Protein AF-A0A8H7NZU5-F1 (afdb_monomer)

Mean predicted aligned error: 5.17 Å

Solvent-accessible surface area (backbone atoms only — not comparable to full-atom values): 12112 Å² total; per-residue (Å²): 134,79,82,74,77,83,71,79,81,84,54,76,67,55,53,48,51,52,49,71,66,38,86,44,57,66,49,44,49,58,56,55,71,47,31,38,63,43,30,74,68,76,45,76,67,53,63,68,48,46,40,46,47,49,52,42,25,50,78,50,76,33,41,66,60,50,51,54,42,60,73,35,37,91,62,34,45,47,70,71,77,40,68,72,45,51,47,50,48,44,50,46,23,50,74,78,44,62,62,65,58,36,52,51,54,52,58,45,27,59,79,49,74,39,77,50,42,85,79,33,70,56,48,34,38,45,52,34,31,32,21,54,72,69,60,42,76,70,33,38,51,52,22,58,66,42,47,63,52,52,52,55,51,50,73,75,44,65,38,68,81,52,45,70,59,83,52,71,76,55,40,70,36,66,74,35,42,50,35,47,51,39,51,54,26,51,52,51,39,47,54,50,29,55,73,71,71,46,95,38,65,72,56,52,51,47,34,50,65,18,48,56,63,80,69,63,131

Nearest PDB structures (foldseek):
  6ywy-assembly1_WW  TM=6.474E-01  e=9.537E-03  Neurospora crassa
  4pjq-assembly2_B  TM=5.071E-01  e=9.537E-03  unidentified
  4wn4-assembly2_B  TM=5.215E-01  e=1.430E-02  synthetic construct
  4m59-assembly1_A  TM=4.063E-01  e=2.331E-01  Zea mays
  6qzr-assembly4_G-5  TM=2.920E-01  e=1.486E-01  Homo sapiens

pLDDT: mean 91.63, std 11.01, range [33.78, 97.94]

Radius of gyration: 19.81 Å; Cα contacts (8 Å, |Δi|>4): 241; chains: 1; bounding box: 54×34×68 Å

Structure (mmCIF, N/CA/C/O backbone):
data_AF-A0A8H7NZU5-F1
#
_entry.id   AF-A0A8H7NZU5-F1
#
loop_
_atom_site.group_PDB
_atom_site.id
_atom_site.type_symbol
_atom_site.label_atom_id
_atom_site.label_alt_id
_atom_site.label_comp_id
_atom_site.label_asym_id
_atom_site.label_entity_id
_atom_site.label_seq_id
_atom_site.pdbx_PDB_ins_code
_atom_site.Cartn_x
_atom_site.Cartn_y
_atom_site.Cartn_z
_atom_site.occupancy
_atom_site.B_iso_or_equiv
_atom_site.auth_seq_id
_atom_site.auth_comp_id
_atom_site.auth_asym_id
_atom_site.auth_atom_id
_atom_site.pdbx_PDB_model_num
ATOM 1 N N . MET A 1 1 ? 28.115 -11.642 -44.748 1.00 41.75 1 MET A N 1
ATOM 2 C CA . MET A 1 1 ? 27.910 -10.625 -43.690 1.00 41.75 1 MET A CA 1
ATOM 3 C C . MET A 1 1 ? 28.185 -11.274 -42.344 1.00 41.75 1 MET A C 1
ATOM 5 O O . MET A 1 1 ? 27.579 -12.294 -42.046 1.00 41.75 1 MET A O 1
ATOM 9 N N . LYS A 1 2 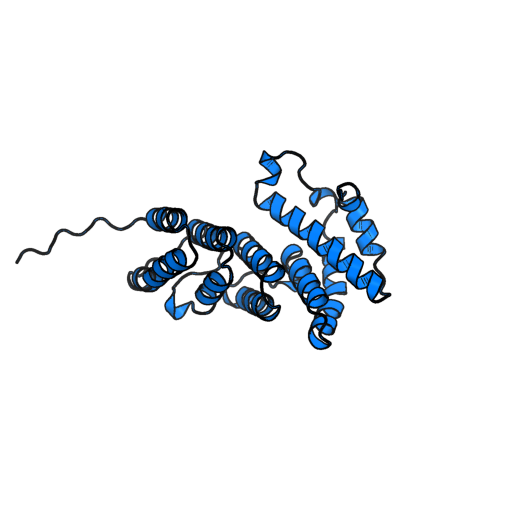? 29.154 -10.753 -41.582 1.00 42.50 2 LYS A N 1
ATOM 10 C CA . LYS A 1 2 ? 29.434 -11.196 -40.205 1.00 42.50 2 LYS A CA 1
ATOM 11 C C . LYS A 1 2 ? 28.270 -10.754 -39.302 1.00 42.50 2 LYS A C 1
ATOM 13 O O . LYS A 1 2 ? 27.768 -9.653 -39.526 1.00 42.50 2 LYS A O 1
ATOM 18 N N . PRO A 1 3 ? 27.832 -11.553 -38.314 1.00 47.34 3 PRO A N 1
ATOM 19 C CA . PRO A 1 3 ? 26.804 -11.102 -37.391 1.00 47.34 3 PRO A CA 1
ATOM 20 C C . PRO A 1 3 ? 27.303 -9.864 -36.640 1.00 47.34 3 PRO A C 1
ATOM 22 O O . PRO A 1 3 ? 28.431 -9.844 -36.142 1.00 47.34 3 PRO A O 1
ATOM 25 N N . ALA A 1 4 ? 26.461 -8.829 -36.618 1.00 54.09 4 ALA A N 1
ATOM 26 C CA . ALA A 1 4 ? 26.656 -7.619 -35.835 1.00 54.09 4 ALA A CA 1
ATOM 27 C C . ALA A 1 4 ? 27.007 -7.995 -34.388 1.00 54.09 4 ALA A C 1
ATOM 29 O O . ALA A 1 4 ? 26.443 -8.946 -33.841 1.00 54.09 4 ALA A O 1
ATOM 30 N N . ALA A 1 5 ? 27.979 -7.289 -33.808 1.00 53.16 5 ALA A N 1
ATOM 31 C CA . ALA A 1 5 ? 28.488 -7.538 -32.465 1.00 53.16 5 ALA A CA 1
ATOM 32 C C . ALA A 1 5 ? 27.340 -7.822 -31.480 1.00 53.16 5 ALA A C 1
ATOM 34 O O . ALA A 1 5 ? 26.373 -7.062 -31.423 1.00 53.16 5 ALA A O 1
ATOM 35 N N . LYS A 1 6 ? 27.438 -8.921 -30.715 1.00 55.69 6 LYS A N 1
ATOM 36 C CA . LYS A 1 6 ? 26.493 -9.209 -29.628 1.00 55.69 6 LYS A CA 1
ATOM 37 C C . LYS A 1 6 ? 26.537 -8.022 -28.668 1.00 55.69 6 LYS A C 1
ATOM 39 O O . LYS A 1 6 ? 27.529 -7.852 -27.961 1.00 55.69 6 LYS A O 1
ATOM 44 N N . LEU A 1 7 ? 25.496 -7.189 -28.688 1.00 58.75 7 LEU A N 1
ATOM 45 C CA . LEU A 1 7 ? 25.356 -6.084 -27.747 1.00 58.75 7 LEU A CA 1
ATOM 46 C C . LEU A 1 7 ? 25.476 -6.644 -26.321 1.00 58.75 7 LEU A C 1
ATOM 48 O O . LEU A 1 7 ? 24.959 -7.738 -26.055 1.00 58.75 7 LEU A O 1
ATOM 52 N N . PRO A 1 8 ? 26.173 -5.942 -25.412 1.00 61.66 8 PRO A N 1
ATOM 53 C CA . PRO A 1 8 ? 26.313 -6.405 -24.044 1.00 61.66 8 PRO A CA 1
ATOM 54 C C . PRO A 1 8 ? 24.923 -6.609 -23.425 1.00 61.66 8 PRO A C 1
ATOM 56 O O . PRO A 1 8 ? 24.009 -5.820 -23.682 1.00 61.66 8 PRO A O 1
ATOM 59 N N . PRO A 1 9 ? 24.730 -7.671 -22.625 1.00 67.69 9 PRO A N 1
ATOM 60 C CA . PRO A 1 9 ? 23.438 -7.947 -22.024 1.00 67.69 9 PRO A CA 1
ATOM 61 C C . PRO A 1 9 ? 23.037 -6.774 -21.125 1.00 67.69 9 PRO A C 1
ATOM 63 O O . PRO A 1 9 ? 23.764 -6.423 -20.195 1.00 67.69 9 PRO A O 1
ATOM 66 N N . VAL A 1 10 ? 21.864 -6.192 -21.384 1.00 76.19 10 VAL A N 1
ATOM 67 C CA . VAL A 1 10 ? 21.277 -5.158 -20.519 1.00 76.19 10 VAL A CA 1
ATOM 68 C C . VAL A 1 10 ? 21.134 -5.736 -19.109 1.00 76.19 10 VAL A C 1
ATOM 70 O O . VAL A 1 10 ? 20.591 -6.825 -18.943 1.00 76.19 10 VAL A O 1
ATOM 73 N N . ARG A 1 11 ? 21.674 -5.064 -18.093 1.00 82.94 11 ARG A N 1
ATOM 74 C CA . ARG A 1 11 ? 21.604 -5.520 -16.694 1.00 82.94 11 ARG A CA 1
ATOM 75 C C . ARG A 1 11 ? 20.286 -5.084 -16.055 1.00 82.94 11 ARG A C 1
ATOM 77 O O . ARG A 1 11 ? 19.742 -4.060 -16.452 1.00 82.94 11 ARG A O 1
ATOM 84 N N . ASN A 1 12 ? 19.828 -5.792 -15.019 1.00 82.00 12 ASN A N 1
ATOM 85 C CA . ASN A 1 12 ? 18.640 -5.399 -14.241 1.00 82.00 12 ASN A CA 1
ATOM 86 C C . ASN A 1 12 ? 18.737 -3.963 -13.706 1.00 82.00 12 ASN A C 1
ATOM 88 O O . ASN A 1 12 ? 17.768 -3.217 -13.754 1.00 82.00 12 ASN A O 1
ATOM 92 N N . THR A 1 13 ? 19.938 -3.534 -13.311 1.00 87.12 13 THR A N 1
ATOM 93 C CA . THR A 1 13 ? 20.207 -2.166 -12.840 1.00 87.12 13 THR A CA 1
ATOM 94 C C . THR A 1 13 ? 19.875 -1.083 -13.870 1.00 87.12 13 THR A C 1
ATOM 96 O O . THR A 1 13 ? 19.609 0.053 -13.492 1.00 87.12 13 THR A O 1
ATOM 99 N N . ALA A 1 14 ? 19.855 -1.409 -15.169 1.00 90.62 14 ALA A N 1
ATOM 100 C CA . ALA A 1 14 ? 19.442 -0.460 -16.198 1.00 90.62 14 ALA A CA 1
ATOM 101 C C . ALA A 1 14 ? 17.975 -0.037 -16.024 1.00 90.62 14 ALA A C 1
ATOM 103 O O . ALA A 1 14 ? 17.656 1.120 -16.272 1.00 90.62 14 ALA A O 1
ATOM 104 N N . TRP A 1 15 ? 17.102 -0.926 -15.537 1.00 93.88 15 TRP A N 1
ATOM 105 C CA . TRP A 1 15 ? 15.703 -0.592 -15.257 1.00 93.88 15 TRP A CA 1
ATOM 106 C C . TRP A 1 15 ? 15.569 0.397 -14.110 1.00 93.88 15 TRP A C 1
ATOM 108 O O . TRP A 1 15 ? 14.840 1.372 -14.237 1.00 93.88 15 TRP A O 1
ATOM 118 N N . GLN A 1 16 ? 16.342 0.217 -13.040 1.00 92.12 16 GLN A N 1
ATOM 119 C CA . GLN A 1 16 ? 16.370 1.164 -11.921 1.00 92.12 16 GLN A CA 1
ATOM 120 C C . GLN A 1 16 ? 16.792 2.559 -12.388 1.00 92.12 16 GLN A C 1
ATOM 122 O O . GLN A 1 16 ? 16.186 3.553 -11.995 1.00 92.12 16 GLN A O 1
ATOM 127 N N . HIS A 1 17 ? 17.788 2.635 -13.276 1.00 91.56 17 HIS A N 1
ATOM 128 C CA . HIS A 1 17 ? 18.192 3.902 -13.879 1.00 91.56 17 HIS A CA 1
ATOM 129 C C . HIS A 1 17 ? 17.088 4.489 -14.765 1.00 91.56 17 HIS A C 1
ATOM 131 O O . HIS A 1 17 ? 16.812 5.677 -14.657 1.00 91.56 17 HIS A O 1
ATOM 137 N N . LEU A 1 18 ? 16.427 3.682 -15.602 1.00 94.50 18 LEU A N 1
ATOM 138 C CA . LEU A 1 18 ? 15.323 4.150 -16.448 1.00 94.50 18 LEU A CA 1
ATOM 139 C C . LEU A 1 18 ? 14.153 4.693 -15.619 1.00 94.50 18 LEU A C 1
ATOM 141 O O . LEU A 1 18 ? 13.644 5.765 -15.929 1.00 94.50 18 LEU A O 1
ATOM 145 N N . PHE A 1 19 ? 13.777 4.012 -14.533 1.00 95.69 19 PHE A N 1
ATOM 146 C CA . PHE A 1 19 ? 12.763 4.512 -13.601 1.00 95.69 19 PHE A CA 1
ATOM 147 C C . PHE A 1 19 ? 13.206 5.829 -12.955 1.00 95.69 19 PHE A C 1
ATOM 149 O O . PHE A 1 19 ? 12.430 6.776 -12.898 1.00 95.69 19 PHE A O 1
ATOM 156 N N . GLY A 1 20 ? 14.466 5.924 -12.522 1.00 92.00 20 GLY A N 1
ATOM 157 C CA . GLY A 1 20 ? 15.015 7.154 -11.946 1.00 92.00 20 GLY A CA 1
ATOM 158 C C . GLY A 1 20 ? 15.085 8.331 -12.928 1.00 92.00 20 GLY A C 1
ATOM 159 O O . GLY A 1 20 ? 14.966 9.478 -12.505 1.00 92.00 20 GLY A O 1
ATOM 160 N N . LEU A 1 21 ? 15.257 8.061 -14.226 1.00 94.81 21 LEU A N 1
ATOM 161 C CA . LEU A 1 21 ? 15.320 9.081 -15.279 1.00 94.81 21 LEU A CA 1
ATOM 162 C C . LEU A 1 21 ? 13.944 9.590 -15.715 1.00 94.81 21 LEU A C 1
ATOM 164 O O . LEU A 1 21 ? 13.849 10.731 -16.159 1.00 94.81 21 LEU A O 1
ATOM 168 N N . ALA A 1 22 ? 12.890 8.780 -15.594 1.00 95.38 22 ALA A N 1
ATOM 169 C CA . ALA A 1 22 ? 11.533 9.216 -15.903 1.00 95.38 22 ALA A CA 1
ATOM 170 C C . ALA A 1 22 ? 11.080 10.264 -14.876 1.00 95.38 22 ALA A C 1
ATOM 172 O O . ALA A 1 22 ? 10.915 9.945 -13.702 1.00 95.38 22 ALA A O 1
ATOM 173 N N . THR A 1 23 ? 10.891 11.518 -15.285 1.00 95.12 23 THR A N 1
ATOM 174 C CA . THR A 1 23 ? 10.454 12.640 -14.435 1.00 95.12 23 THR A CA 1
ATOM 175 C C . THR A 1 23 ? 8.979 12.993 -14.592 1.00 95.12 23 THR A C 1
ATOM 177 O O . THR A 1 23 ? 8.476 13.797 -13.809 1.00 95.12 23 THR A O 1
ATOM 180 N N . THR A 1 24 ? 8.276 12.384 -15.551 1.00 97.06 24 THR A N 1
ATOM 181 C CA . THR A 1 24 ? 6.834 12.581 -15.767 1.00 97.06 24 THR A CA 1
ATOM 182 C C . THR A 1 24 ? 6.091 11.255 -15.936 1.00 97.06 24 THR A C 1
ATOM 184 O O . THR A 1 24 ? 6.696 10.215 -16.222 1.00 97.06 24 THR A O 1
ATOM 187 N N . LYS A 1 25 ? 4.758 11.288 -15.786 1.00 95.31 25 LYS A N 1
ATOM 188 C CA . LYS A 1 25 ? 3.883 10.124 -16.005 1.00 95.31 25 LYS A CA 1
ATOM 189 C C . LYS A 1 25 ? 4.017 9.572 -17.427 1.00 95.31 25 LYS A C 1
ATOM 191 O O . LYS A 1 25 ? 4.023 8.358 -17.610 1.00 95.31 25 LYS A O 1
ATOM 196 N N . GLU A 1 26 ? 4.156 10.444 -18.419 1.00 96.94 26 GLU A N 1
ATOM 197 C CA . GLU A 1 26 ? 4.269 10.088 -19.836 1.00 96.94 26 GLU A CA 1
ATOM 198 C C . GLU A 1 26 ? 5.567 9.326 -20.097 1.00 96.94 26 GLU A C 1
ATOM 200 O O . GLU A 1 26 ? 5.532 8.237 -20.664 1.00 96.94 26 GLU A O 1
ATOM 205 N N . GLN A 1 27 ? 6.692 9.836 -19.586 1.00 97.25 27 GLN A N 1
ATOM 206 C CA . GLN A 1 27 ? 7.987 9.156 -19.676 1.00 97.25 27 GLN A CA 1
ATOM 207 C C . GLN A 1 27 ? 7.957 7.799 -18.970 1.00 97.25 27 GLN A C 1
ATOM 209 O O . GLN A 1 27 ? 8.505 6.819 -19.470 1.00 97.25 27 GLN A O 1
ATOM 214 N N . MET A 1 28 ? 7.276 7.712 -17.825 1.00 97.56 28 MET A N 1
ATOM 215 C CA . MET A 1 28 ? 7.084 6.435 -17.143 1.00 97.56 28 MET A CA 1
ATOM 216 C C . MET A 1 28 ? 6.265 5.453 -17.997 1.00 97.56 28 MET A C 1
ATOM 218 O O . MET A 1 28 ? 6.585 4.266 -18.054 1.00 97.56 28 MET A O 1
ATOM 222 N N . GLY A 1 29 ? 5.247 5.948 -18.705 1.00 97.06 29 GLY A N 1
ATOM 223 C CA . GLY A 1 29 ? 4.481 5.183 -19.687 1.00 97.06 29 GLY A CA 1
ATOM 224 C C . GLY A 1 29 ? 5.346 4.659 -20.836 1.00 97.06 29 GLY A C 1
ATOM 225 O O . GLY A 1 29 ? 5.256 3.482 -21.176 1.00 97.06 29 GLY A O 1
ATOM 226 N N . GLU A 1 30 ? 6.241 5.486 -21.381 1.00 96.62 30 GLU A N 1
ATOM 227 C CA . GLU A 1 30 ? 7.198 5.069 -22.415 1.00 96.62 30 GLU A CA 1
ATOM 228 C C . GLU A 1 30 ? 8.133 3.956 -21.920 1.00 96.62 30 GLU A C 1
ATOM 230 O O . GLU A 1 30 ? 8.374 2.984 -22.638 1.00 96.62 30 GLU A O 1
ATOM 235 N N . VAL A 1 31 ? 8.616 4.050 -20.675 1.00 96.81 31 VAL A N 1
ATOM 236 C CA . VAL A 1 31 ? 9.441 2.997 -20.059 1.00 96.81 31 VAL A CA 1
ATOM 237 C C . VAL A 1 31 ? 8.654 1.690 -19.917 1.00 96.81 31 VAL A C 1
ATOM 239 O O . VAL A 1 31 ? 9.188 0.619 -20.209 1.00 96.81 31 VAL A O 1
ATOM 242 N N . VAL A 1 32 ? 7.384 1.758 -19.511 1.00 97.00 32 VAL A N 1
ATOM 243 C CA . VAL A 1 32 ? 6.499 0.589 -19.372 1.00 97.00 32 VAL A CA 1
ATOM 244 C C . VAL A 1 32 ? 6.275 -0.128 -20.707 1.00 97.00 32 VAL A C 1
ATOM 246 O O . VAL A 1 32 ? 6.236 -1.359 -20.745 1.00 97.00 32 VAL A O 1
ATOM 249 N N . GLU A 1 33 ? 6.200 0.595 -21.825 1.00 96.62 33 GLU A N 1
ATOM 250 C CA . GLU A 1 33 ? 6.062 -0.016 -23.155 1.00 96.62 33 GLU A CA 1
ATOM 251 C C . GLU A 1 33 ? 7.313 -0.808 -23.596 1.00 96.62 33 GLU A C 1
ATOM 253 O O . GLU A 1 33 ? 7.259 -1.589 -24.548 1.00 96.62 33 GLU A O 1
ATOM 258 N N . LEU A 1 34 ? 8.434 -0.700 -22.871 1.00 95.50 34 LEU A N 1
ATOM 259 C CA . LEU A 1 34 ? 9.618 -1.538 -23.086 1.00 95.50 34 LEU A CA 1
ATOM 260 C C . LEU A 1 34 ? 9.540 -2.897 -22.368 1.00 95.50 34 LEU A C 1
ATOM 262 O O . LEU A 1 34 ? 10.267 -3.822 -22.747 1.00 95.50 34 LEU A O 1
ATOM 266 N N . PHE A 1 35 ? 8.672 -3.054 -21.362 1.00 96.25 35 PHE A N 1
ATOM 267 C CA . PHE A 1 35 ? 8.569 -4.281 -20.558 1.00 96.25 35 PHE A CA 1
ATOM 268 C C . PHE A 1 35 ? 8.239 -5.538 -21.383 1.00 96.25 35 PHE A C 1
ATOM 270 O O . PHE A 1 35 ? 8.898 -6.557 -21.164 1.00 96.25 35 PHE A O 1
ATOM 277 N N . PRO A 1 36 ? 7.329 -5.504 -22.383 1.00 96.50 36 PRO A N 1
ATOM 278 C CA . PRO A 1 36 ? 7.056 -6.671 -23.224 1.00 96.50 36 PRO A CA 1
ATOM 279 C C . PRO A 1 36 ? 8.325 -7.246 -23.870 1.00 96.50 36 PRO A C 1
ATOM 281 O O . PRO A 1 36 ? 8.526 -8.457 -23.878 1.00 96.50 36 PRO A O 1
ATOM 284 N N . ARG A 1 37 ? 9.248 -6.384 -24.323 1.00 93.31 37 ARG A N 1
ATOM 285 C CA . ARG A 1 37 ? 10.520 -6.808 -24.941 1.00 93.31 37 ARG A CA 1
ATOM 286 C C . ARG A 1 37 ? 11.461 -7.466 -23.929 1.00 93.31 37 ARG A C 1
ATOM 288 O O . ARG A 1 37 ? 12.221 -8.370 -24.285 1.00 93.31 37 ARG A O 1
ATOM 295 N N . TRP A 1 38 ? 11.420 -7.024 -22.672 1.00 93.12 38 TRP A N 1
ATOM 296 C CA . TRP A 1 38 ? 12.165 -7.641 -21.574 1.00 93.12 38 TRP A CA 1
ATOM 297 C C . TRP A 1 38 ? 11.647 -9.044 -21.262 1.00 93.12 38 TRP A C 1
ATOM 299 O O . TRP A 1 38 ? 12.426 -10.002 -21.240 1.00 93.12 38 TRP A O 1
ATOM 309 N N . ARG A 1 39 ? 10.325 -9.169 -21.119 1.00 93.50 39 ARG A N 1
ATOM 310 C CA . ARG A 1 39 ? 9.623 -10.442 -20.939 1.00 93.50 39 ARG A CA 1
ATOM 311 C C . ARG A 1 39 ? 9.908 -11.402 -22.097 1.00 93.50 39 ARG A C 1
ATOM 313 O O . ARG A 1 39 ? 10.271 -12.548 -21.853 1.00 93.50 39 ARG A O 1
ATOM 320 N N . ASP A 1 40 ? 9.819 -10.941 -23.347 1.00 93.50 40 ASP A N 1
ATOM 321 C CA . ASP A 1 40 ? 10.064 -11.766 -24.548 1.00 93.50 40 ASP A CA 1
ATOM 322 C C . ASP A 1 40 ? 11.503 -12.279 -24.623 1.00 93.50 40 ASP A C 1
ATOM 324 O O . ASP A 1 40 ? 11.774 -13.352 -25.164 1.00 93.50 40 ASP A O 1
ATOM 328 N N . SER A 1 41 ? 12.431 -11.554 -23.997 1.00 89.62 41 SER A N 1
ATOM 329 C CA . SER A 1 41 ? 13.815 -11.990 -23.814 1.00 89.62 41 SER A CA 1
ATOM 330 C C . SER A 1 41 ? 13.973 -13.073 -22.732 1.00 89.62 41 SER A C 1
ATOM 332 O O . SER A 1 41 ? 15.105 -13.433 -22.403 1.00 89.62 41 SER A O 1
ATOM 334 N N . LYS A 1 42 ? 12.866 -13.591 -22.177 1.00 87.56 42 LYS A N 1
ATOM 335 C CA . LYS A 1 42 ? 12.789 -14.562 -21.070 1.00 87.56 42 LYS A CA 1
ATOM 336 C C . LYS A 1 42 ? 13.499 -14.090 -19.803 1.00 87.56 42 LYS A C 1
ATOM 338 O O . LYS A 1 42 ? 14.059 -14.892 -19.057 1.00 87.56 42 LYS A O 1
ATOM 343 N N . ARG A 1 43 ? 13.514 -12.776 -19.583 1.00 87.69 43 ARG A N 1
ATOM 344 C CA . ARG A 1 43 ? 14.086 -12.153 -18.391 1.00 87.69 43 ARG A CA 1
ATOM 345 C C . ARG A 1 43 ? 12.973 -11.700 -17.466 1.00 87.69 43 ARG A C 1
ATOM 347 O O . ARG A 1 43 ? 11.872 -11.401 -17.914 1.00 87.69 43 ARG A O 1
ATOM 354 N N . GLN A 1 44 ? 13.290 -11.649 -16.181 1.00 89.44 44 GLN A N 1
ATOM 355 C CA . GLN A 1 44 ? 12.346 -11.295 -15.129 1.00 89.44 44 GLN A CA 1
ATOM 356 C C . GLN A 1 44 ? 12.827 -10.055 -14.389 1.00 89.44 44 GLN A C 1
ATOM 358 O O . GLN A 1 44 ? 14.027 -9.769 -14.329 1.00 89.44 44 GLN A O 1
ATOM 363 N N . PHE A 1 45 ? 11.876 -9.306 -13.848 1.00 91.69 45 PHE A N 1
ATOM 364 C CA . PHE A 1 45 ? 12.161 -8.255 -12.887 1.00 91.69 45 PHE A CA 1
ATOM 365 C C . PHE A 1 45 ? 12.334 -8.886 -11.503 1.00 91.69 45 PHE A C 1
ATOM 367 O O . PHE A 1 45 ? 11.485 -9.648 -11.055 1.00 91.69 45 PHE A O 1
ATOM 374 N N . ASP A 1 46 ? 13.444 -8.581 -10.833 1.00 90.75 46 ASP A N 1
ATOM 375 C CA . ASP A 1 46 ? 13.603 -8.887 -9.410 1.00 90.75 46 ASP A CA 1
ATOM 376 C C . ASP A 1 46 ? 12.765 -7.941 -8.527 1.00 90.75 46 ASP A C 1
ATOM 378 O O . ASP A 1 46 ? 12.274 -6.903 -8.982 1.00 90.75 46 ASP A O 1
ATOM 382 N N . ALA A 1 47 ? 12.627 -8.297 -7.246 1.00 91.06 47 ALA A N 1
ATOM 383 C CA . ALA A 1 47 ? 11.871 -7.519 -6.265 1.00 91.06 47 ALA A CA 1
ATOM 384 C C . ALA A 1 47 ? 12.359 -6.065 -6.154 1.00 91.06 47 ALA A C 1
ATOM 386 O O . ALA A 1 47 ? 11.547 -5.153 -6.030 1.00 91.06 47 ALA A O 1
ATOM 387 N N . THR A 1 48 ? 13.668 -5.828 -6.281 1.00 91.75 48 THR A N 1
ATOM 388 C CA . THR A 1 48 ? 14.247 -4.480 -6.231 1.00 91.75 48 THR A CA 1
ATOM 389 C C . THR A 1 48 ? 13.751 -3.612 -7.387 1.00 91.75 48 THR A C 1
ATOM 391 O O . THR A 1 48 ? 13.428 -2.442 -7.189 1.00 91.75 48 THR A O 1
ATOM 394 N N . ASN A 1 49 ? 13.653 -4.165 -8.599 1.00 93.44 49 ASN A N 1
ATOM 395 C CA . ASN A 1 49 ? 13.109 -3.435 -9.746 1.00 93.44 49 ASN A CA 1
ATOM 396 C C . ASN A 1 49 ? 11.611 -3.168 -9.582 1.00 93.44 49 ASN A C 1
ATOM 398 O O . ASN A 1 49 ? 11.160 -2.075 -9.912 1.00 93.44 49 ASN A O 1
ATOM 402 N N . VAL A 1 50 ? 10.855 -4.138 -9.059 1.00 94.94 50 VAL A N 1
ATOM 403 C CA . VAL A 1 50 ? 9.416 -3.995 -8.779 1.00 94.94 50 VAL A CA 1
ATOM 404 C C . VAL A 1 50 ? 9.172 -2.880 -7.757 1.00 94.94 50 VAL A C 1
ATOM 406 O O . VAL A 1 50 ? 8.334 -2.006 -7.975 1.00 94.94 50 VAL A O 1
ATOM 409 N N . GLU A 1 51 ? 9.943 -2.860 -6.671 1.00 94.62 51 GLU A N 1
ATOM 410 C CA . GLU A 1 51 ? 9.871 -1.820 -5.641 1.00 94.62 51 GLU A CA 1
ATOM 411 C C . GLU A 1 51 ? 10.263 -0.444 -6.184 1.00 94.62 51 GLU A C 1
ATOM 413 O O . GLU A 1 51 ? 9.566 0.536 -5.921 1.00 94.62 51 GLU A O 1
ATOM 418 N N . ALA A 1 52 ? 11.330 -0.362 -6.985 1.00 94.81 52 ALA A N 1
ATOM 419 C CA . ALA A 1 52 ? 11.751 0.882 -7.626 1.00 94.81 52 ALA A CA 1
ATOM 420 C C . ALA A 1 52 ? 10.691 1.414 -8.605 1.00 94.81 52 ALA A C 1
ATOM 422 O O . ALA A 1 52 ? 10.418 2.613 -8.618 1.00 94.81 52 ALA A O 1
ATOM 423 N N . PHE A 1 53 ? 10.066 0.524 -9.380 1.00 96.81 53 PHE A N 1
ATOM 424 C CA . PHE A 1 53 ? 8.978 0.851 -10.298 1.00 96.81 53 PHE A CA 1
ATOM 425 C C . PHE A 1 53 ? 7.774 1.443 -9.554 1.00 96.81 53 PHE A C 1
ATOM 427 O O . PHE A 1 53 ? 7.357 2.562 -9.851 1.00 96.81 53 PHE A O 1
ATOM 434 N N . ILE A 1 54 ? 7.262 0.740 -8.536 1.00 96.88 54 ILE A N 1
ATOM 435 C CA . ILE A 1 54 ? 6.104 1.192 -7.747 1.00 96.88 54 ILE A CA 1
ATOM 436 C C . ILE A 1 54 ? 6.412 2.497 -7.022 1.00 96.88 54 ILE A C 1
ATOM 438 O O . ILE A 1 54 ? 5.598 3.419 -7.041 1.00 96.88 54 ILE A O 1
ATOM 442 N N . ARG A 1 55 ? 7.595 2.602 -6.406 1.00 95.06 55 ARG A N 1
ATOM 443 C CA . ARG A 1 55 ? 8.038 3.834 -5.753 1.00 95.06 55 ARG A CA 1
ATOM 444 C C . ARG A 1 55 ? 8.060 5.000 -6.734 1.00 95.06 55 ARG A C 1
ATOM 446 O O . ARG A 1 55 ? 7.632 6.089 -6.368 1.00 95.06 55 ARG A O 1
ATOM 453 N N . ARG A 1 56 ? 8.530 4.792 -7.966 1.00 96.81 56 ARG A N 1
ATOM 454 C CA . ARG A 1 56 ? 8.538 5.864 -8.959 1.00 96.81 56 ARG A CA 1
ATOM 455 C C . ARG A 1 56 ? 7.129 6.264 -9.381 1.00 96.81 56 ARG A C 1
ATOM 457 O O . ARG A 1 56 ? 6.857 7.453 -9.489 1.00 96.81 56 ARG A O 1
ATOM 464 N N . CYS A 1 57 ? 6.228 5.301 -9.560 1.00 96.75 57 CYS A N 1
ATOM 465 C CA . CYS A 1 57 ? 4.820 5.589 -9.831 1.00 96.75 57 CYS A CA 1
ATOM 466 C C . CYS A 1 57 ? 4.149 6.374 -8.693 1.00 96.75 57 CYS A C 1
ATOM 468 O O . CYS A 1 57 ? 3.371 7.279 -8.971 1.00 96.75 57 CYS A O 1
ATOM 470 N N . GLU A 1 58 ? 4.472 6.081 -7.430 1.00 95.06 58 GLU A N 1
ATOM 471 C CA . GLU A 1 58 ? 4.035 6.887 -6.280 1.00 95.06 58 GLU A CA 1
ATOM 472 C C . GLU A 1 58 ? 4.601 8.317 -6.348 1.00 95.06 58 GLU A C 1
ATOM 474 O O . GLU A 1 58 ? 3.845 9.276 -6.246 1.00 95.06 58 GLU A O 1
ATOM 479 N N . GLU A 1 59 ? 5.912 8.474 -6.562 1.00 94.75 59 GLU A N 1
ATOM 480 C CA . GLU A 1 59 ? 6.582 9.787 -6.630 1.00 94.75 59 GLU A CA 1
ATOM 481 C C . GLU A 1 59 ? 6.070 10.675 -7.777 1.00 94.75 59 GLU A C 1
ATOM 483 O O . GLU A 1 59 ? 6.126 11.899 -7.682 1.00 94.75 59 GLU A O 1
ATOM 488 N N . LEU A 1 60 ? 5.588 10.065 -8.861 1.00 96.06 60 LEU A N 1
ATOM 489 C CA . LEU A 1 60 ? 5.038 10.750 -10.032 1.00 96.06 60 LEU A CA 1
ATOM 490 C C . LEU A 1 60 ? 3.505 10.862 -10.007 1.00 96.06 60 LEU A C 1
ATOM 492 O O . LEU A 1 60 ? 2.928 11.291 -11.007 1.00 96.06 60 LEU A O 1
ATOM 496 N N . HIS A 1 61 ? 2.847 10.474 -8.906 1.00 94.75 61 HIS A N 1
ATOM 497 C CA . HIS A 1 61 ? 1.384 10.472 -8.771 1.00 94.75 61 HIS A CA 1
ATOM 498 C C . HIS A 1 61 ? 0.674 9.723 -9.917 1.00 94.75 61 HIS A C 1
ATOM 500 O O . HIS A 1 61 ? -0.317 10.183 -10.486 1.00 94.75 61 HIS A O 1
ATOM 506 N N . CYS A 1 62 ? 1.215 8.564 -10.303 1.00 96.06 62 CYS A N 1
ATOM 507 C CA . CYS A 1 62 ? 0.653 7.694 -11.338 1.00 96.06 62 CYS A CA 1
ATOM 508 C C . CYS A 1 62 ? 0.549 6.210 -10.923 1.00 96.06 62 CYS A C 1
ATOM 510 O O . CYS A 1 62 ? 0.962 5.319 -11.677 1.00 96.06 62 CYS A O 1
ATOM 512 N N . PRO A 1 63 ? -0.000 5.886 -9.737 1.00 96.56 63 PRO A N 1
ATOM 513 C CA . PRO A 1 63 ? -0.148 4.495 -9.305 1.00 96.56 63 PRO A CA 1
ATOM 514 C C . PRO A 1 63 ? -1.116 3.686 -10.194 1.00 96.56 63 PRO A C 1
ATOM 516 O O . PRO A 1 63 ? -0.987 2.463 -10.264 1.00 96.56 63 PRO A O 1
ATOM 519 N N . ASP A 1 64 ? -2.013 4.339 -10.944 1.00 96.12 64 ASP A N 1
ATOM 520 C CA . ASP A 1 64 ? -2.873 3.713 -11.961 1.00 96.12 64 ASP A CA 1
ATOM 521 C C . ASP A 1 64 ? -2.068 3.008 -13.064 1.00 96.12 64 ASP A C 1
ATOM 523 O O . ASP A 1 64 ? -2.447 1.934 -13.542 1.00 96.12 64 ASP A O 1
ATOM 527 N N . LEU A 1 65 ? -0.915 3.573 -13.440 1.00 97.06 65 LEU A N 1
ATOM 528 C CA . LEU A 1 65 ? -0.014 2.960 -14.413 1.00 97.06 65 LEU A CA 1
ATOM 529 C C . LEU A 1 65 ? 0.557 1.644 -13.876 1.00 97.06 65 LEU A C 1
ATOM 531 O O . LEU A 1 65 ? 0.565 0.640 -14.590 1.00 97.06 65 LEU A O 1
ATOM 535 N N . ALA A 1 66 ? 0.996 1.631 -12.616 1.00 97.44 66 ALA A N 1
ATOM 536 C CA . ALA A 1 66 ? 1.479 0.416 -11.970 1.00 97.44 66 ALA A CA 1
ATOM 537 C C . ALA A 1 66 ? 0.360 -0.628 -11.848 1.00 97.44 66 ALA A C 1
ATOM 539 O O . ALA A 1 66 ? 0.569 -1.792 -12.187 1.00 97.44 66 ALA A O 1
ATOM 540 N N . LEU A 1 67 ? -0.848 -0.215 -11.454 1.00 97.62 67 LEU A N 1
ATOM 541 C CA . LEU A 1 67 ? -2.004 -1.107 -11.376 1.00 97.62 67 LEU A CA 1
ATOM 542 C C . LEU A 1 67 ? -2.327 -1.753 -12.729 1.00 97.62 67 LEU A C 1
ATOM 544 O O . LEU A 1 67 ? -2.522 -2.967 -12.791 1.00 97.62 67 LEU A O 1
ATOM 548 N N . LYS A 1 68 ? -2.331 -0.976 -13.819 1.00 96.94 68 LYS A N 1
ATOM 549 C CA . LYS A 1 68 ? -2.516 -1.491 -15.185 1.00 96.94 68 LYS A CA 1
ATOM 550 C C . LYS A 1 68 ? -1.464 -2.541 -15.534 1.00 96.94 68 LYS A C 1
ATOM 552 O O . LYS A 1 68 ? -1.798 -3.573 -16.108 1.00 96.94 68 LYS A O 1
ATOM 557 N N . VAL A 1 69 ? -0.208 -2.277 -15.184 1.00 97.12 69 VAL A N 1
ATOM 558 C CA . VAL A 1 69 ? 0.915 -3.176 -15.455 1.00 97.12 69 VAL A CA 1
ATOM 559 C C . VAL A 1 69 ? 0.751 -4.517 -14.735 1.00 97.12 69 VAL A C 1
ATOM 561 O O . VAL A 1 69 ? 0.854 -5.562 -15.373 1.00 97.12 69 VAL A O 1
ATOM 564 N N . PHE A 1 70 ? 0.417 -4.505 -13.442 1.00 97.19 70 PHE A N 1
ATOM 565 C CA . PHE A 1 70 ? 0.181 -5.734 -12.671 1.00 97.19 70 PHE A CA 1
ATOM 566 C C . PHE A 1 70 ? -1.150 -6.423 -13.009 1.00 97.19 70 PHE A C 1
ATOM 568 O O . PHE A 1 70 ? -1.322 -7.610 -12.760 1.00 97.19 70 PHE A O 1
ATOM 575 N N . SER A 1 71 ? -2.106 -5.710 -13.600 1.00 96.69 71 SER A N 1
ATOM 576 C CA . SER A 1 71 ? -3.362 -6.319 -14.057 1.00 96.69 71 SER A CA 1
ATOM 577 C C . SER A 1 71 ? -3.198 -7.112 -15.359 1.00 96.69 71 SER A C 1
ATOM 579 O O . SER A 1 71 ? -4.037 -7.953 -15.670 1.00 96.69 71 SER A O 1
ATOM 581 N N . ASP A 1 72 ? -2.125 -6.870 -16.119 1.00 96.25 72 ASP A N 1
ATOM 582 C CA . ASP A 1 72 ? -1.845 -7.515 -17.405 1.00 96.25 72 ASP A CA 1
ATOM 583 C C . ASP A 1 72 ? -0.447 -8.157 -17.401 1.00 96.25 72 ASP A C 1
ATOM 585 O O . ASP A 1 72 ? 0.455 -7.808 -18.171 1.00 96.25 72 ASP A O 1
ATOM 589 N N . HIS A 1 73 ? -0.263 -9.127 -16.497 1.00 93.50 73 HIS A N 1
ATOM 590 C CA . HIS A 1 73 ? 0.957 -9.934 -16.435 1.00 93.50 73 HIS A CA 1
ATOM 591 C C . HIS A 1 73 ? 1.322 -10.568 -17.792 1.00 93.50 73 HIS A C 1
ATOM 593 O O . HIS A 1 73 ? 2.495 -10.486 -18.168 1.00 93.50 73 HIS A O 1
ATOM 599 N N . PRO A 1 74 ? 0.379 -11.145 -18.577 1.00 93.75 74 PRO A N 1
ATOM 600 C CA . PRO A 1 74 ? 0.704 -11.681 -19.892 1.00 93.75 74 PRO A CA 1
ATOM 601 C C . PRO A 1 74 ? 1.381 -10.658 -20.791 1.00 93.75 74 PRO A C 1
ATOM 603 O O . PRO A 1 74 ? 2.324 -11.049 -21.470 1.00 93.75 74 PRO A O 1
ATOM 606 N N . LYS A 1 75 ? 0.978 -9.376 -20.778 1.00 95.50 75 LYS A N 1
ATOM 607 C CA . LYS A 1 75 ? 1.610 -8.302 -21.560 1.00 95.50 75 LYS A CA 1
ATOM 608 C C . LYS A 1 75 ? 2.933 -7.805 -20.973 1.00 95.50 75 LYS A C 1
ATOM 610 O O . LYS A 1 75 ? 3.880 -7.597 -21.730 1.00 95.50 75 LYS A O 1
ATOM 615 N N . TYR A 1 76 ? 3.007 -7.568 -19.668 1.00 96.06 76 TYR A N 1
ATOM 616 C CA . TYR A 1 76 ? 4.130 -6.828 -19.079 1.00 96.06 76 TYR A CA 1
ATOM 617 C C . TYR A 1 76 ? 5.201 -7.717 -18.431 1.00 96.06 76 TYR A C 1
ATOM 619 O O . TYR A 1 76 ? 6.352 -7.299 -18.336 1.00 96.06 76 TYR A O 1
ATOM 627 N N . GLY A 1 77 ? 4.870 -8.951 -18.041 1.00 92.81 77 GLY A N 1
ATOM 628 C CA . GLY A 1 77 ? 5.824 -9.924 -17.493 1.00 92.81 77 GLY A CA 1
ATOM 629 C C . GLY A 1 77 ? 6.508 -9.487 -16.196 1.00 92.81 77 GLY A C 1
ATOM 630 O O . GLY A 1 77 ? 7.678 -9.808 -15.980 1.00 92.81 77 GLY A O 1
ATOM 631 N N . ILE A 1 78 ? 5.810 -8.703 -15.375 1.00 93.62 78 ILE A N 1
ATOM 632 C CA . ILE A 1 78 ? 6.276 -8.236 -14.070 1.00 93.62 78 ILE A CA 1
ATOM 633 C C . ILE A 1 78 ? 5.325 -8.725 -12.979 1.00 93.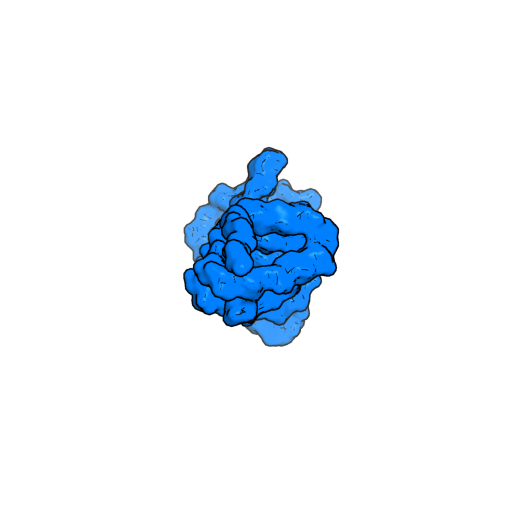62 78 ILE A C 1
ATOM 635 O O . ILE A 1 78 ? 4.102 -8.619 -13.107 1.00 93.62 78 ILE A O 1
ATOM 639 N N . ASP A 1 79 ? 5.910 -9.251 -11.906 1.00 93.62 79 ASP A N 1
ATOM 640 C CA . ASP A 1 79 ? 5.178 -9.842 -10.793 1.00 93.62 79 ASP A CA 1
ATOM 641 C C . ASP A 1 79 ? 5.172 -8.922 -9.577 1.00 93.62 79 ASP A C 1
ATOM 643 O O . ASP A 1 79 ? 6.199 -8.350 -9.204 1.00 93.62 79 ASP A O 1
ATOM 647 N N . LEU A 1 80 ? 4.024 -8.823 -8.905 1.00 94.50 80 LEU A N 1
ATOM 648 C CA . LEU A 1 80 ? 3.921 -8.141 -7.618 1.00 94.50 80 LEU A CA 1
ATOM 649 C C . LEU A 1 80 ? 4.384 -9.082 -6.495 1.00 94.50 80 LEU A C 1
ATOM 651 O O . LEU A 1 80 ? 3.588 -9.616 -5.732 1.00 94.50 80 LEU A O 1
ATOM 655 N N . CYS A 1 81 ? 5.692 -9.314 -6.410 1.00 91.19 81 CYS A N 1
ATOM 656 C CA . CYS A 1 81 ? 6.283 -10.333 -5.534 1.00 91.19 81 CYS A CA 1
ATOM 657 C C . CYS A 1 81 ? 6.657 -9.844 -4.120 1.00 91.19 81 CYS A C 1
ATOM 659 O O . CYS A 1 81 ? 7.131 -10.633 -3.304 1.00 91.19 81 CYS A O 1
ATOM 661 N N . SER A 1 82 ? 6.458 -8.557 -3.812 1.00 91.50 82 SER A N 1
ATOM 662 C CA . SER A 1 82 ? 6.840 -7.940 -2.535 1.00 91.50 82 SER A CA 1
ATOM 663 C C . SER A 1 82 ? 5.618 -7.354 -1.828 1.00 91.50 82 SER A C 1
ATOM 665 O O . SER A 1 82 ? 4.959 -6.450 -2.345 1.00 91.50 82 SER A O 1
ATOM 667 N N . LEU A 1 83 ? 5.318 -7.853 -0.622 1.00 93.38 83 LEU A N 1
ATOM 668 C CA . LEU A 1 83 ? 4.222 -7.339 0.207 1.00 93.38 83 LEU A CA 1
ATOM 669 C C . LEU A 1 83 ? 4.408 -5.853 0.581 1.00 93.38 83 LEU A C 1
ATOM 671 O O . LEU A 1 83 ? 3.440 -5.104 0.450 1.00 93.38 83 LEU A O 1
ATOM 675 N N . PRO A 1 84 ? 5.606 -5.375 0.980 1.00 93.44 84 PRO A N 1
ATOM 676 C CA . PRO A 1 84 ? 5.854 -3.940 1.146 1.00 93.44 84 PRO A CA 1
ATOM 677 C C . PRO A 1 84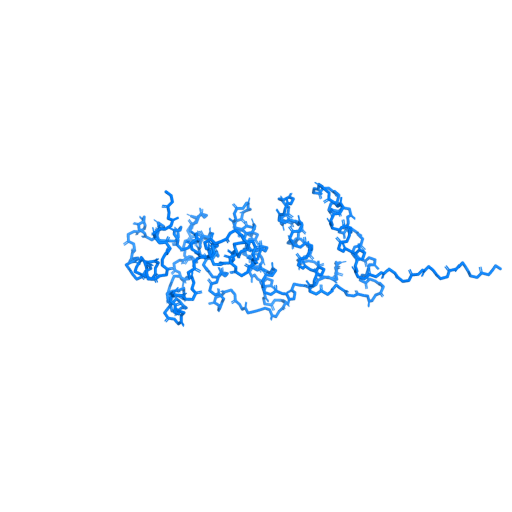 ? 5.539 -3.116 -0.110 1.00 93.44 84 PRO A C 1
ATOM 679 O O . PRO A 1 84 ? 4.923 -2.052 -0.023 1.00 93.44 84 PRO A O 1
ATOM 682 N N . ALA A 1 85 ? 5.901 -3.622 -1.292 1.00 94.12 85 ALA A N 1
ATOM 683 C CA . ALA A 1 85 ? 5.615 -2.947 -2.555 1.00 94.12 85 ALA A CA 1
ATOM 684 C C . ALA A 1 85 ? 4.104 -2.893 -2.838 1.00 94.12 85 ALA A C 1
ATOM 686 O O . ALA A 1 85 ? 3.571 -1.851 -3.218 1.00 94.12 85 ALA A O 1
ATOM 687 N N . ALA A 1 86 ? 3.396 -3.991 -2.566 1.00 96.12 86 ALA A N 1
ATOM 688 C CA . ALA A 1 86 ? 1.947 -4.075 -2.687 1.00 96.12 86 ALA A CA 1
ATOM 689 C C . ALA A 1 86 ? 1.223 -3.119 -1.723 1.00 96.12 86 ALA A C 1
ATOM 691 O O . ALA A 1 86 ? 0.307 -2.409 -2.135 1.00 96.12 86 ALA A O 1
ATOM 692 N N . ARG A 1 87 ? 1.669 -3.031 -0.462 1.00 96.38 87 ARG A N 1
ATOM 693 C CA . ARG A 1 87 ? 1.147 -2.072 0.529 1.00 96.38 87 ARG A CA 1
ATOM 694 C C . ARG A 1 87 ? 1.390 -0.626 0.112 1.00 96.38 87 ARG A C 1
ATOM 696 O O . ARG A 1 87 ? 0.505 0.202 0.295 1.00 96.38 87 ARG A O 1
ATOM 703 N N . ARG A 1 88 ? 2.557 -0.315 -0.461 1.00 96.19 88 ARG A N 1
ATOM 704 C CA . ARG A 1 88 ? 2.854 1.020 -1.002 1.00 96.19 88 ARG A CA 1
ATOM 705 C C . ARG A 1 88 ? 1.920 1.374 -2.153 1.00 96.19 88 ARG A C 1
ATOM 707 O O . ARG A 1 88 ? 1.330 2.447 -2.139 1.00 96.19 88 ARG A O 1
ATOM 714 N N . LEU A 1 89 ? 1.741 0.467 -3.113 1.00 96.94 89 LEU A N 1
ATOM 715 C CA . LEU A 1 89 ? 0.823 0.703 -4.224 1.00 96.94 89 LEU A CA 1
ATOM 716 C C . LEU A 1 89 ? -0.616 0.888 -3.719 1.00 96.94 89 LEU A C 1
ATOM 718 O O . LEU A 1 89 ? -1.298 1.823 -4.132 1.00 96.94 89 LEU A O 1
ATOM 722 N N . LEU A 1 90 ? -1.049 0.060 -2.763 1.00 97.19 90 LEU A N 1
ATOM 723 C CA . LEU A 1 90 ? -2.352 0.199 -2.116 1.00 97.19 90 LEU A CA 1
ATOM 724 C C . LEU A 1 90 ? -2.482 1.545 -1.407 1.00 97.19 90 LEU A C 1
ATOM 726 O O . LEU A 1 90 ? -3.540 2.168 -1.495 1.00 97.19 90 LEU A O 1
ATOM 730 N N . HIS A 1 91 ? -1.413 2.000 -0.745 1.00 96.00 91 HIS A N 1
ATOM 731 C CA . HIS A 1 91 ? -1.360 3.311 -0.119 1.00 96.00 91 HIS A CA 1
ATOM 732 C C . HIS A 1 91 ? -1.658 4.422 -1.133 1.00 96.00 91 HIS A C 1
ATOM 734 O O . HIS A 1 91 ? -2.599 5.189 -0.946 1.00 96.00 91 HIS A O 1
ATOM 740 N N . SER A 1 92 ? -0.905 4.481 -2.232 1.00 95.25 92 SER A N 1
ATOM 741 C CA . SER A 1 92 ? -1.086 5.504 -3.269 1.00 95.25 92 SER A CA 1
ATOM 742 C C . SER A 1 92 ? -2.491 5.473 -3.884 1.00 95.25 92 SER A C 1
ATOM 744 O O . SER A 1 92 ? -3.132 6.516 -4.015 1.00 95.25 92 SER A O 1
ATOM 746 N N . LEU A 1 93 ? -3.014 4.279 -4.185 1.00 95.44 93 LEU A N 1
ATOM 747 C CA . LEU A 1 93 ? -4.348 4.122 -4.768 1.00 95.44 93 LEU A CA 1
ATOM 748 C C . LEU A 1 93 ? -5.465 4.561 -3.810 1.00 95.44 93 LEU A C 1
ATOM 750 O O . LEU A 1 93 ? -6.385 5.255 -4.231 1.00 95.44 93 LEU A O 1
ATOM 754 N N . HIS A 1 94 ? -5.419 4.215 -2.516 1.00 90.44 94 HIS A N 1
ATOM 755 C CA . HIS A 1 94 ? -6.508 4.612 -1.603 1.00 90.44 94 HIS A CA 1
ATOM 756 C C . HIS A 1 94 ? -6.547 6.126 -1.333 1.00 90.44 94 HIS A C 1
ATOM 758 O O . HIS A 1 94 ? -7.620 6.687 -1.051 1.00 90.44 94 HIS A O 1
ATOM 764 N N . VAL A 1 95 ? -5.391 6.799 -1.403 1.00 89.50 95 VAL A N 1
ATOM 765 C CA . VAL A 1 95 ? -5.302 8.245 -1.177 1.00 89.50 95 VAL A CA 1
ATOM 766 C C . VAL A 1 95 ? -5.880 8.993 -2.373 1.00 89.50 95 VAL A C 1
ATOM 768 O O . VAL A 1 95 ? -6.760 9.839 -2.175 1.00 89.50 95 VAL A O 1
ATOM 771 N N . GLU A 1 96 ? -5.414 8.665 -3.578 1.00 88.12 96 GLU A N 1
ATOM 772 C CA . GLU A 1 96 ? -5.553 9.520 -4.764 1.00 88.12 96 GLU A CA 1
ATOM 773 C C . GLU A 1 96 ? -6.573 9.002 -5.792 1.00 88.12 96 GLU A C 1
ATOM 775 O O . GLU A 1 96 ? -7.058 9.790 -6.600 1.00 88.12 96 GLU A O 1
ATOM 780 N N . HIS A 1 97 ? -6.960 7.723 -5.734 1.00 92.06 97 HIS A N 1
ATOM 781 C CA . HIS A 1 97 ? -7.765 7.070 -6.772 1.00 92.06 97 HIS A CA 1
ATOM 782 C C . HIS A 1 97 ? -9.145 6.589 -6.284 1.00 92.06 97 HIS A C 1
ATOM 784 O O . HIS A 1 97 ? -9.408 6.512 -5.075 1.00 92.06 97 HIS A O 1
ATOM 790 N N . PRO A 1 98 ? -10.073 6.276 -7.214 1.00 93.94 98 PRO A N 1
ATOM 791 C CA . PRO A 1 98 ? -11.354 5.661 -6.885 1.00 93.94 98 PRO A CA 1
ATOM 792 C C . PRO A 1 98 ? -11.195 4.323 -6.150 1.00 93.94 98 PRO A C 1
ATOM 794 O O . PRO A 1 98 ? -10.256 3.563 -6.385 1.00 93.94 98 PRO A O 1
ATOM 797 N N . LEU A 1 99 ? -12.171 3.990 -5.298 1.00 95.06 99 LEU A N 1
ATOM 798 C CA . LEU A 1 99 ? -12.169 2.764 -4.486 1.00 95.06 99 LEU A CA 1
ATOM 799 C C . LEU A 1 99 ? -11.960 1.487 -5.322 1.00 95.06 99 LEU A C 1
ATOM 801 O O . LEU A 1 99 ? -11.335 0.536 -4.859 1.00 95.06 99 LEU A O 1
ATOM 805 N N . GLN A 1 100 ? -12.480 1.467 -6.548 1.00 95.69 100 GLN A N 1
ATOM 806 C CA . GLN A 1 100 ? -12.402 0.340 -7.474 1.00 95.69 100 GLN A CA 1
ATOM 807 C C . GLN A 1 100 ? -10.954 -0.070 -7.757 1.00 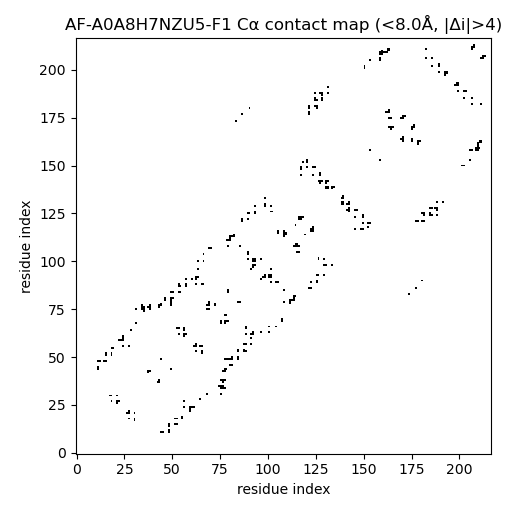95.69 100 GLN A C 1
ATOM 809 O O . GLN A 1 100 ? -10.679 -1.261 -7.859 1.00 95.69 100 GLN A O 1
ATOM 814 N N . GLU A 1 101 ? -10.027 0.886 -7.829 1.00 96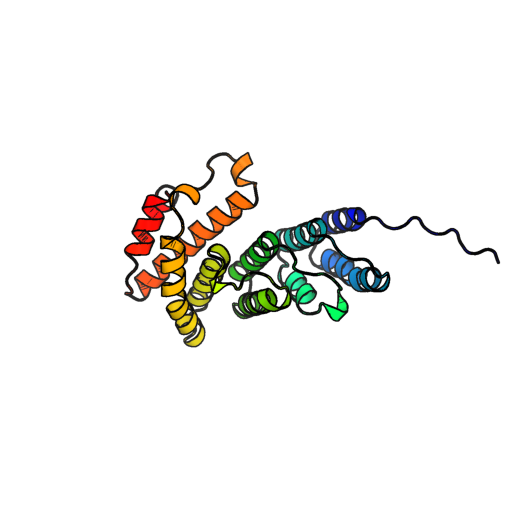.06 101 GLU A N 1
ATOM 815 C CA . GLU A 1 101 ? -8.613 0.602 -8.077 1.00 96.06 101 GLU A CA 1
ATOM 816 C C . GLU A 1 101 ? -7.956 -0.087 -6.872 1.00 96.06 101 GLU A C 1
ATOM 818 O O . GLU A 1 101 ? -7.231 -1.069 -7.030 1.00 96.06 101 GLU A O 1
ATOM 823 N N . ALA A 1 102 ? -8.282 0.353 -5.653 1.00 96.00 102 ALA A N 1
ATOM 824 C CA . ALA A 1 102 ? -7.829 -0.306 -4.429 1.00 96.00 102 ALA A CA 1
ATOM 825 C C . ALA A 1 102 ? -8.416 -1.725 -4.283 1.00 96.00 102 ALA A C 1
ATOM 827 O O . ALA A 1 102 ? -7.712 -2.642 -3.860 1.00 96.00 102 ALA A O 1
ATOM 828 N N . ILE A 1 103 ? -9.682 -1.929 -4.671 1.00 94.88 103 ILE A N 1
ATOM 829 C CA . ILE A 1 103 ? -10.320 -3.257 -4.703 1.00 94.88 103 ILE A CA 1
ATOM 830 C C . ILE A 1 103 ? -9.672 -4.155 -5.765 1.00 94.88 103 ILE A C 1
ATOM 832 O O . ILE A 1 103 ? -9.431 -5.332 -5.505 1.00 94.88 103 ILE A O 1
ATOM 836 N N . LEU A 1 104 ? -9.365 -3.619 -6.949 1.00 96.00 104 LEU A N 1
ATOM 837 C CA . LEU A 1 104 ? -8.681 -4.373 -7.998 1.00 96.00 104 LEU A CA 1
ATOM 838 C C . LEU A 1 104 ? -7.306 -4.841 -7.517 1.00 96.00 104 LEU A C 1
ATOM 840 O O . LEU A 1 104 ? -6.989 -6.024 -7.630 1.00 96.00 104 LEU A O 1
ATOM 844 N N . LEU A 1 105 ? -6.525 -3.951 -6.898 1.00 96.94 105 LEU A N 1
ATOM 845 C CA . LEU A 1 105 ? -5.250 -4.340 -6.305 1.00 96.94 105 LEU A CA 1
ATOM 846 C C . LEU A 1 105 ? -5.429 -5.401 -5.209 1.00 96.94 105 LEU A C 1
ATOM 848 O O . LEU A 1 105 ? -4.659 -6.357 -5.156 1.00 96.94 105 LEU A O 1
ATOM 852 N N . ALA A 1 106 ? -6.458 -5.276 -4.366 1.00 94.94 106 ALA A N 1
ATOM 853 C CA . ALA A 1 106 ? -6.772 -6.274 -3.345 1.00 94.94 106 ALA A CA 1
ATOM 854 C C . ALA A 1 106 ? -6.997 -7.673 -3.930 1.00 94.94 106 ALA A C 1
ATOM 856 O O . ALA A 1 106 ? -6.532 -8.661 -3.362 1.00 94.94 106 ALA A O 1
ATOM 857 N N . ALA A 1 107 ? -7.674 -7.764 -5.076 1.00 94.56 107 ALA A N 1
ATOM 858 C CA . ALA A 1 107 ? -7.874 -9.028 -5.775 1.00 94.56 107 ALA A CA 1
ATOM 859 C C . ALA A 1 107 ? -6.548 -9.602 -6.309 1.00 94.56 107 ALA A C 1
ATOM 861 O O . ALA A 1 107 ? -6.307 -10.809 -6.190 1.00 94.56 107 ALA A O 1
ATOM 862 N N . LEU A 1 108 ? -5.655 -8.743 -6.819 1.00 95.56 108 LEU A N 1
ATOM 863 C CA . LEU A 1 108 ? -4.343 -9.146 -7.340 1.00 95.56 108 LEU A CA 1
ATOM 864 C C . LEU A 1 108 ? -3.424 -9.762 -6.277 1.00 95.56 108 LEU A C 1
ATOM 866 O O . LEU A 1 108 ? -2.552 -10.547 -6.639 1.00 95.56 108 LEU A O 1
ATOM 870 N N . PHE A 1 109 ? -3.625 -9.495 -4.980 1.00 96.06 109 PHE A N 1
ATOM 871 C CA . PHE A 1 109 ? -2.825 -10.135 -3.925 1.00 96.06 109 PHE A CA 1
ATOM 872 C C . PHE A 1 109 ? -2.891 -11.664 -4.036 1.00 96.06 109 PHE A C 1
ATOM 874 O O . PHE A 1 109 ? -1.859 -12.327 -4.007 1.00 96.06 109 PHE A O 1
ATOM 881 N N . SER A 1 110 ? -4.089 -12.219 -4.249 1.00 93.00 110 SER A N 1
ATOM 882 C CA . SER A 1 110 ? -4.269 -13.667 -4.417 1.00 93.00 110 SER A CA 1
ATOM 883 C C . SER A 1 110 ? -3.623 -14.203 -5.699 1.00 93.00 110 SER A C 1
ATOM 885 O O . SER A 1 110 ? -3.001 -15.262 -5.672 1.00 93.00 110 SER A O 1
ATOM 887 N N . VAL A 1 111 ? -3.703 -13.445 -6.798 1.00 94.00 111 VAL A N 1
ATOM 888 C CA . VAL A 1 111 ? -3.097 -13.795 -8.095 1.00 94.00 111 VAL A CA 1
ATOM 889 C C . VAL A 1 111 ? -1.577 -13.908 -7.975 1.00 94.00 111 VAL A C 1
ATOM 891 O O . VAL A 1 111 ? -0.976 -14.821 -8.535 1.00 94.00 111 VAL A O 1
ATOM 894 N N . TYR A 1 112 ? -0.965 -13.017 -7.196 1.00 95.06 112 TYR A N 1
ATOM 895 C CA . TYR A 1 112 ? 0.478 -12.981 -6.971 1.00 95.06 112 TYR A CA 1
ATOM 896 C C . TYR A 1 112 ? 0.945 -13.765 -5.735 1.00 95.06 112 TYR A C 1
ATOM 898 O O . TYR A 1 112 ? 2.099 -13.641 -5.333 1.00 95.06 112 TYR A O 1
ATOM 906 N N . ASN A 1 113 ? 0.086 -14.604 -5.142 1.00 94.31 113 ASN A N 1
ATOM 907 C CA . ASN A 1 113 ? 0.386 -15.394 -3.938 1.00 94.31 113 ASN A CA 1
ATOM 908 C C . ASN A 1 113 ? 0.850 -14.552 -2.731 1.00 94.31 113 ASN A C 1
ATOM 910 O O . ASN A 1 113 ? 1.588 -15.033 -1.868 1.00 94.31 113 ASN A O 1
ATOM 914 N N . LEU A 1 114 ? 0.416 -13.295 -2.652 1.00 95.56 114 LEU A N 1
ATOM 915 C CA . LEU A 1 114 ? 0.584 -12.462 -1.468 1.00 95.56 114 LEU A CA 1
ATOM 916 C C . LEU A 1 114 ? -0.460 -12.845 -0.405 1.00 95.56 114 LEU A C 1
ATOM 918 O O . LEU A 1 114 ? -1.545 -13.326 -0.752 1.00 95.56 114 LEU A O 1
ATOM 922 N N . PRO A 1 115 ? -0.180 -12.612 0.893 1.00 93.88 115 PRO A N 1
ATOM 923 C CA . PRO A 1 115 ? -1.170 -12.822 1.944 1.00 93.88 115 PRO A CA 1
ATOM 924 C C . PRO A 1 115 ? -2.456 -12.051 1.627 1.00 93.88 115 PRO A C 1
ATOM 926 O O . PRO A 1 115 ? -2.360 -10.882 1.263 1.00 93.88 115 PRO A O 1
ATOM 929 N N . PRO A 1 116 ? -3.654 -12.642 1.766 1.00 91.75 116 PRO A N 1
ATOM 930 C CA . PRO A 1 116 ? -4.895 -11.926 1.491 1.00 91.75 116 PRO A CA 1
ATOM 931 C C . PRO A 1 116 ? -4.992 -10.673 2.365 1.00 91.75 116 PRO A C 1
ATOM 933 O O . PRO A 1 116 ? -4.570 -10.694 3.524 1.00 91.75 116 PRO A O 1
ATOM 936 N N . ILE A 1 117 ? -5.594 -9.598 1.841 1.00 92.06 117 ILE A N 1
ATOM 937 C CA . ILE A 1 117 ? -5.673 -8.305 2.545 1.00 92.06 117 ILE A CA 1
ATOM 938 C C . ILE A 1 117 ? -6.273 -8.442 3.949 1.00 92.06 117 ILE A C 1
ATOM 940 O O . ILE A 1 117 ? -5.811 -7.783 4.872 1.00 92.06 117 ILE A O 1
ATOM 944 N N . SER A 1 118 ? -7.253 -9.326 4.142 1.00 89.00 118 SER A N 1
ATOM 945 C CA . SER A 1 118 ? -7.879 -9.582 5.447 1.00 89.00 118 SER A CA 1
ATOM 946 C C . SER A 1 118 ? -6.936 -10.186 6.496 1.00 89.00 118 SER A C 1
ATOM 948 O O . SER A 1 118 ? -7.251 -10.135 7.681 1.00 89.00 118 SER A O 1
ATOM 950 N N . SER A 1 119 ? -5.794 -10.740 6.082 1.00 91.00 119 SER A N 1
ATOM 951 C CA . SER A 1 119 ? -4.750 -11.288 6.959 1.00 91.00 119 SER A CA 1
ATOM 952 C C . SER A 1 119 ? -3.560 -10.343 7.163 1.00 91.00 119 SER A C 1
ATOM 954 O O . SER A 1 119 ? -2.692 -10.618 7.992 1.00 91.00 119 SER A O 1
ATOM 956 N N . ASP A 1 120 ? -3.518 -9.229 6.426 1.00 94.50 120 ASP A N 1
ATOM 957 C CA . ASP A 1 120 ? -2.473 -8.220 6.522 1.00 94.50 120 ASP A CA 1
ATOM 958 C C . ASP A 1 120 ? -3.000 -6.951 7.196 1.00 94.50 120 ASP A C 1
ATOM 960 O O . ASP A 1 120 ? -3.806 -6.221 6.623 1.00 94.50 120 ASP A O 1
ATOM 964 N N . LEU A 1 121 ? -2.518 -6.647 8.404 1.00 96.00 121 LEU A N 1
ATOM 965 C CA . LEU A 1 121 ? -3.057 -5.552 9.217 1.00 96.00 121 LEU A CA 1
ATOM 966 C C . LEU A 1 121 ? -3.042 -4.195 8.491 1.00 96.00 121 LEU A C 1
ATOM 968 O O . LEU A 1 121 ? -4.026 -3.456 8.542 1.00 96.00 121 LEU A O 1
ATOM 972 N N . VAL A 1 122 ? -1.935 -3.864 7.819 1.00 96.25 122 VAL A N 1
ATOM 973 C CA . VAL A 1 122 ? -1.769 -2.571 7.139 1.00 96.25 122 VAL A CA 1
ATOM 974 C C . VAL A 1 122 ? -2.717 -2.476 5.945 1.00 96.25 122 VAL A C 1
ATOM 976 O O . VAL A 1 122 ? -3.464 -1.502 5.833 1.00 96.25 122 VAL A O 1
ATOM 979 N N . SER A 1 123 ? -2.745 -3.504 5.093 1.00 96.81 123 SER A N 1
ATOM 980 C CA . SER A 1 123 ? -3.623 -3.529 3.920 1.00 96.81 123 SER A CA 1
ATOM 981 C C . SER A 1 123 ? -5.101 -3.554 4.310 1.00 96.81 123 SER A C 1
ATOM 983 O O . SER A 1 123 ? -5.909 -2.843 3.710 1.00 96.81 123 SER A O 1
ATOM 985 N N . CYS A 1 124 ? -5.467 -4.320 5.343 1.00 96.94 124 CYS A N 1
ATOM 986 C CA . CYS A 1 124 ? -6.832 -4.379 5.861 1.00 96.94 124 CYS A CA 1
ATOM 987 C C . CYS A 1 124 ? -7.300 -3.009 6.355 1.00 96.94 124 CYS A C 1
ATOM 989 O O . CYS A 1 124 ? -8.386 -2.559 5.984 1.00 96.94 124 CYS A O 1
ATOM 991 N N . ALA A 1 125 ? -6.469 -2.309 7.134 1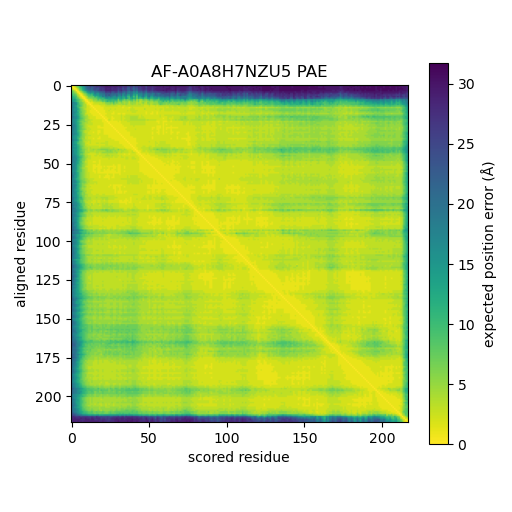.00 97.56 125 ALA A N 1
ATOM 992 C CA . ALA A 1 125 ? -6.782 -0.965 7.609 1.00 97.56 125 ALA A CA 1
ATOM 993 C C . ALA A 1 125 ? -6.935 0.035 6.447 1.00 97.56 125 ALA A C 1
ATOM 995 O O . ALA A 1 125 ? -7.882 0.823 6.435 1.00 97.56 125 ALA A O 1
ATOM 996 N N . MET A 1 126 ? -6.062 -0.018 5.436 1.00 97.50 126 MET A N 1
ATOM 997 C CA . MET A 1 126 ? -6.172 0.834 4.244 1.00 97.50 126 MET A CA 1
ATOM 998 C C . MET A 1 126 ? -7.473 0.597 3.481 1.00 97.50 126 MET A C 1
ATOM 1000 O O . MET A 1 126 ? -8.203 1.555 3.225 1.00 97.50 126 MET A O 1
ATOM 1004 N N . LEU A 1 127 ? -7.799 -0.658 3.162 1.00 96.56 127 LEU A N 1
ATOM 1005 C CA . LEU A 1 127 ? -9.011 -0.978 2.409 1.00 96.56 127 LEU A CA 1
ATOM 1006 C C . LEU A 1 127 ? -10.278 -0.649 3.214 1.00 96.56 127 LEU A C 1
ATOM 1008 O O . LEU A 1 127 ? -1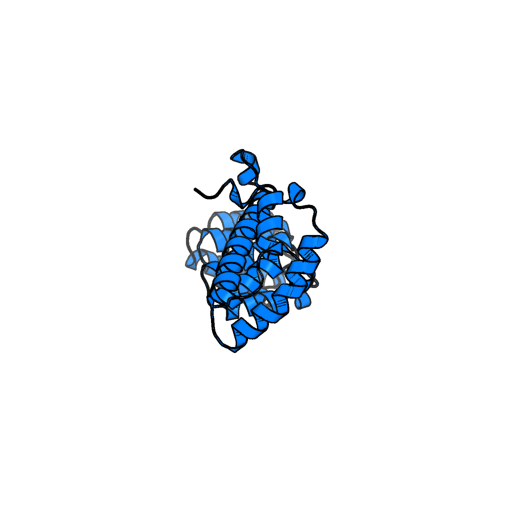1.192 -0.029 2.678 1.00 96.56 127 LEU A O 1
ATOM 1012 N N . THR A 1 128 ? -10.298 -0.946 4.518 1.00 97.12 128 THR A N 1
ATOM 1013 C CA . THR A 1 128 ? -11.407 -0.568 5.415 1.00 97.12 128 THR A CA 1
ATOM 1014 C C . THR A 1 128 ? -11.617 0.949 5.415 1.00 97.12 128 THR A C 1
ATOM 1016 O O . THR A 1 128 ? -12.737 1.433 5.239 1.00 97.12 128 THR A O 1
ATOM 1019 N N . SER A 1 129 ? -10.533 1.721 5.554 1.00 97.25 129 SER A N 1
ATOM 1020 C CA . SER A 1 129 ? -10.569 3.186 5.494 1.00 97.25 129 SER A CA 1
ATOM 1021 C C . SER A 1 129 ? -11.056 3.694 4.131 1.00 97.25 129 SER A C 1
ATOM 1023 O O . SER A 1 129 ? -11.853 4.632 4.078 1.00 97.25 129 SER A O 1
ATOM 1025 N N . ALA A 1 130 ? -10.616 3.082 3.028 1.00 96.50 130 ALA A N 1
ATOM 1026 C CA . ALA A 1 130 ? -11.047 3.435 1.675 1.00 96.50 130 ALA A CA 1
ATOM 1027 C C . ALA A 1 130 ? -12.553 3.195 1.477 1.00 96.50 130 ALA A C 1
ATOM 1029 O O . ALA A 1 130 ? -13.261 4.048 0.937 1.00 96.50 130 ALA A O 1
ATOM 1030 N N . CYS A 1 131 ? -13.064 2.070 1.976 1.00 96.81 131 CYS A N 1
ATOM 1031 C CA . CYS A 1 131 ? -14.479 1.723 1.926 1.00 96.81 131 CYS A CA 1
ATOM 1032 C C . CYS A 1 131 ? -15.355 2.705 2.729 1.00 96.81 131 CYS A C 1
ATOM 1034 O O . CYS A 1 131 ? -16.401 3.135 2.229 1.00 96.81 131 CYS A O 1
ATOM 1036 N N . PHE A 1 132 ? -14.908 3.123 3.921 1.00 96.81 132 PHE A N 1
ATOM 1037 C CA . PHE A 1 132 ? -15.565 4.185 4.696 1.00 96.81 132 PHE A CA 1
ATOM 1038 C C . PHE A 1 132 ? -15.516 5.546 3.991 1.00 96.81 132 PHE A C 1
ATOM 1040 O O . PHE A 1 132 ? -16.515 6.262 3.980 1.00 96.81 132 PHE A O 1
ATOM 1047 N N . LYS A 1 133 ? -14.377 5.903 3.379 1.00 95.12 133 LYS A N 1
ATOM 1048 C CA . LYS A 1 133 ? -14.203 7.153 2.616 1.00 95.12 133 LYS A CA 1
ATOM 1049 C C . LYS A 1 133 ? -15.156 7.228 1.420 1.00 95.12 133 LYS A C 1
ATOM 1051 O O . LYS A 1 133 ? -15.701 8.295 1.165 1.00 95.12 133 LYS A O 1
ATOM 1056 N N . HIS A 1 134 ? -15.354 6.119 0.706 1.00 95.88 134 HIS A N 1
ATOM 1057 C CA . HIS A 1 134 ? -16.243 6.058 -0.457 1.00 95.88 134 HIS A CA 1
ATOM 1058 C C . HIS A 1 134 ? -17.725 6.226 -0.083 1.00 95.88 134 HIS A C 1
ATOM 1060 O O . HIS A 1 134 ? -18.460 6.916 -0.782 1.00 95.88 134 HIS A O 1
ATOM 1066 N N . GLY A 1 135 ? -18.164 5.627 1.029 1.00 94.56 135 GLY A N 1
ATOM 1067 C CA . GLY A 1 135 ? -19.477 5.901 1.624 1.00 94.56 135 GLY A CA 1
ATOM 1068 C C . GLY A 1 135 ? -20.708 5.404 0.852 1.00 94.56 135 GLY A C 1
ATOM 1069 O O . GLY A 1 135 ? -21.823 5.779 1.211 1.00 94.56 135 GLY A O 1
ATOM 1070 N N . SER A 1 136 ? -20.554 4.565 -0.179 1.00 96.19 136 SER A N 1
ATOM 1071 C CA . SER A 1 136 ? -21.705 3.914 -0.821 1.00 96.19 136 SER A CA 1
ATOM 1072 C C . SER A 1 136 ? -22.268 2.802 0.072 1.00 96.19 136 SER A C 1
ATOM 1074 O O . SER A 1 136 ? -21.529 2.254 0.893 1.00 96.19 136 SER A O 1
ATOM 1076 N N . PRO A 1 137 ? -23.543 2.398 -0.087 1.00 96.25 137 PRO A N 1
ATOM 1077 C CA . PRO A 1 137 ? -24.113 1.312 0.711 1.00 96.25 137 PRO A CA 1
ATOM 1078 C C . PRO A 1 137 ? -23.266 0.033 0.668 1.00 96.25 137 PRO A C 1
ATOM 1080 O O . PRO A 1 137 ? -22.987 -0.559 1.705 1.00 96.25 137 PRO A O 1
ATOM 1083 N N . GLN A 1 138 ? -22.776 -0.341 -0.517 1.00 95.38 138 GLN A N 1
ATOM 1084 C CA . GLN A 1 138 ? -21.943 -1.528 -0.710 1.00 95.38 138 GLN A CA 1
ATOM 1085 C C . GLN A 1 138 ? -20.571 -1.372 -0.049 1.00 95.38 138 GLN A C 1
ATOM 1087 O O . GLN A 1 138 ? -20.104 -2.300 0.608 1.00 95.38 138 GLN A O 1
ATOM 1092 N N . SER A 1 139 ? -19.926 -0.205 -0.185 1.00 96.00 139 SER A N 1
ATOM 1093 C CA . SER A 1 139 ? -18.616 0.009 0.431 1.00 96.00 139 SER A CA 1
ATOM 1094 C C . SER A 1 139 ? -18.719 0.061 1.953 1.00 96.00 139 SER A C 1
ATOM 1096 O O . SER A 1 139 ? -17.864 -0.490 2.634 1.00 96.00 139 SER A O 1
ATOM 1098 N N . LEU A 1 140 ? -19.785 0.643 2.505 1.00 97.12 140 LEU A N 1
ATOM 1099 C CA . LEU A 1 140 ? -20.027 0.659 3.947 1.00 97.12 140 LEU A CA 1
ATOM 1100 C C . LEU A 1 140 ? -20.321 -0.734 4.507 1.00 97.12 140 LEU A C 1
ATOM 1102 O O . LEU A 1 140 ? -19.843 -1.044 5.595 1.00 97.12 140 LEU A O 1
ATOM 1106 N N . THR A 1 141 ? -21.046 -1.588 3.778 1.00 95.94 141 THR A N 1
ATOM 1107 C CA . THR A 1 141 ? -21.210 -2.998 4.165 1.00 95.94 141 THR A CA 1
ATOM 1108 C C . THR A 1 141 ? -19.856 -3.693 4.258 1.00 95.94 141 THR A C 1
ATOM 1110 O O . THR A 1 141 ? -19.548 -4.269 5.295 1.00 95.94 141 THR A O 1
ATOM 1113 N N . ILE A 1 142 ? -19.005 -3.561 3.233 1.00 94.38 142 ILE A N 1
ATOM 1114 C CA . ILE A 1 142 ? -17.652 -4.143 3.252 1.00 94.38 142 ILE A CA 1
ATOM 1115 C C . ILE A 1 142 ? -16.844 -3.597 4.436 1.00 94.38 142 ILE A C 1
ATOM 1117 O O . ILE A 1 142 ? -16.260 -4.371 5.187 1.00 94.38 142 ILE A O 1
ATOM 1121 N N . ALA A 1 143 ? -16.844 -2.277 4.647 1.00 96.19 143 ALA A N 1
ATOM 1122 C CA . ALA A 1 143 ? -16.106 -1.657 5.744 1.00 96.19 143 ALA A CA 1
ATOM 1123 C C . ALA A 1 143 ? -16.532 -2.212 7.112 1.00 96.19 143 ALA A C 1
ATOM 1125 O O . ALA A 1 143 ? -15.682 -2.522 7.943 1.00 96.19 143 ALA A O 1
ATOM 1126 N N . ARG A 1 144 ? -17.841 -2.367 7.338 1.00 95.50 144 ARG A N 1
ATOM 1127 C CA . ARG A 1 144 ? -18.398 -2.881 8.597 1.00 95.50 144 ARG A CA 1
ATOM 1128 C C . ARG A 1 144 ? -18.044 -4.345 8.830 1.00 95.50 144 ARG A C 1
ATOM 1130 O O . ARG A 1 144 ? -17.661 -4.678 9.946 1.00 95.50 144 ARG A O 1
ATOM 1137 N N . GLU A 1 145 ? -18.078 -5.178 7.794 1.00 94.31 145 GLU A N 1
ATOM 1138 C CA . GLU A 1 145 ? -17.633 -6.577 7.878 1.00 94.31 145 GLU A CA 1
ATOM 1139 C C . GLU A 1 145 ? -16.125 -6.692 8.148 1.00 94.31 145 GLU A C 1
ATOM 1141 O O . GLU A 1 145 ? -15.675 -7.594 8.851 1.00 94.31 145 GLU A O 1
ATOM 1146 N N . MET A 1 146 ? -15.317 -5.750 7.654 1.00 94.81 146 MET A N 1
ATOM 1147 C CA . MET A 1 146 ? -13.872 -5.742 7.902 1.00 94.81 146 MET A CA 1
ATOM 1148 C C . MET A 1 146 ? -13.490 -5.294 9.321 1.00 94.81 146 MET A C 1
ATOM 1150 O O . MET A 1 146 ? -12.428 -5.678 9.815 1.00 94.81 146 MET A O 1
ATOM 1154 N N . VAL A 1 147 ? -14.328 -4.511 10.009 1.00 96.19 147 VAL A N 1
ATOM 1155 C CA . VAL A 1 147 ? -14.020 -3.967 11.347 1.00 96.19 147 VAL A CA 1
ATOM 1156 C C . VAL A 1 147 ? -13.758 -5.061 12.398 1.00 96.19 147 VAL A C 1
ATOM 1158 O O . VAL A 1 147 ? -12.742 -4.957 13.092 1.00 96.19 147 VAL A O 1
ATOM 1161 N N . PRO A 1 148 ? -14.577 -6.125 12.530 1.00 94.88 148 PRO A N 1
ATOM 1162 C CA . PRO A 1 148 ? -14.274 -7.246 13.421 1.00 94.88 148 PRO A CA 1
ATOM 1163 C C . PRO A 1 148 ? -12.929 -7.921 13.123 1.00 94.88 148 PRO A C 1
ATOM 1165 O O . PRO A 1 148 ? -12.167 -8.200 14.050 1.00 94.88 148 PRO A O 1
ATOM 1168 N N . HIS A 1 149 ? -12.597 -8.126 11.844 1.00 93.81 149 HIS A N 1
ATOM 1169 C CA . HIS A 1 149 ? -11.308 -8.698 11.440 1.00 93.81 149 HIS A CA 1
ATOM 1170 C C . HIS A 1 149 ? -10.138 -7.784 11.814 1.00 93.81 149 HIS A C 1
ATOM 1172 O O . HIS A 1 149 ? -9.124 -8.243 12.341 1.00 93.81 149 HIS A O 1
ATOM 1178 N N . LEU A 1 150 ? -10.288 -6.476 11.593 1.00 96.38 150 LEU A N 1
ATOM 1179 C CA . LEU A 1 150 ? -9.299 -5.481 11.993 1.00 96.38 150 LEU A CA 1
ATOM 1180 C C . LEU A 1 150 ? -9.084 -5.480 13.514 1.00 96.38 150 LEU A C 1
ATOM 1182 O O . LEU A 1 150 ? -7.941 -5.430 13.971 1.00 96.38 150 LEU A O 1
ATOM 1186 N N . LYS A 1 151 ? -10.164 -5.581 14.298 1.00 96.50 151 LYS A N 1
ATOM 1187 C CA . LYS A 1 151 ? -10.110 -5.671 15.763 1.00 96.50 151 LYS A CA 1
ATOM 1188 C C . LYS A 1 151 ? -9.332 -6.903 16.232 1.00 96.50 151 LYS A C 1
ATOM 1190 O O . LYS A 1 151 ? -8.430 -6.757 17.054 1.00 96.50 151 LYS A O 1
ATOM 1195 N N . ASP A 1 152 ? -9.625 -8.085 15.688 1.00 95.50 152 ASP A N 1
ATOM 1196 C CA . ASP A 1 152 ? -8.904 -9.329 16.009 1.00 95.50 152 ASP A CA 1
ATOM 1197 C C . ASP A 1 152 ? -7.405 -9.236 15.664 1.00 95.50 152 ASP A C 1
ATOM 1199 O O . ASP A 1 152 ? -6.544 -9.598 16.468 1.00 95.50 152 ASP A O 1
ATOM 1203 N N . MET A 1 153 ? -7.060 -8.665 14.505 1.00 95.25 153 MET A N 1
ATOM 1204 C CA . MET A 1 153 ? -5.655 -8.453 14.139 1.00 95.25 153 MET A CA 1
ATOM 1205 C C . MET A 1 153 ? -4.935 -7.496 15.091 1.00 95.25 153 MET A C 1
ATOM 1207 O O . MET A 1 153 ? -3.799 -7.763 15.488 1.00 95.25 153 MET A O 1
ATOM 1211 N N . LEU A 1 154 ? -5.582 -6.402 15.493 1.00 96.12 154 LEU A N 1
ATOM 1212 C CA . LEU A 1 154 ? -4.995 -5.437 16.423 1.00 96.12 154 LEU A CA 1
ATOM 1213 C C . LEU A 1 154 ? -4.784 -6.035 17.819 1.00 96.12 154 LEU A C 1
ATOM 1215 O O . LEU A 1 154 ? -3.777 -5.729 18.453 1.00 96.12 154 LEU A O 1
ATOM 1219 N N . GLN A 1 155 ? -5.648 -6.947 18.272 1.00 94.12 155 GLN A N 1
ATOM 1220 C CA . GLN A 1 155 ? -5.460 -7.670 19.539 1.00 94.12 155 GLN A CA 1
ATOM 1221 C C . GLN A 1 155 ? -4.225 -8.584 19.532 1.00 94.12 155 GLN A C 1
ATOM 1223 O O . GLN A 1 155 ? -3.594 -8.785 20.570 1.00 94.12 155 GLN A O 1
ATOM 1228 N N . LYS A 1 156 ? -3.841 -9.112 18.366 1.00 94.62 156 LYS A N 1
ATOM 1229 C CA . LYS A 1 156 ? -2.654 -9.971 18.200 1.00 94.62 156 LYS A CA 1
ATOM 1230 C C . LYS A 1 156 ? -1.350 -9.175 18.098 1.00 94.62 156 LYS A C 1
ATOM 1232 O O . LYS A 1 156 ? -0.265 -9.727 18.293 1.00 94.62 156 LYS A O 1
ATOM 1237 N N . VAL A 1 157 ? -1.431 -7.879 17.803 1.00 94.69 157 VAL A N 1
ATOM 1238 C CA . VAL A 1 157 ? -0.272 -6.996 17.650 1.00 94.69 157 VAL A CA 1
ATOM 1239 C C . VAL A 1 157 ? -0.094 -6.144 18.900 1.00 94.69 157 VAL A C 1
ATOM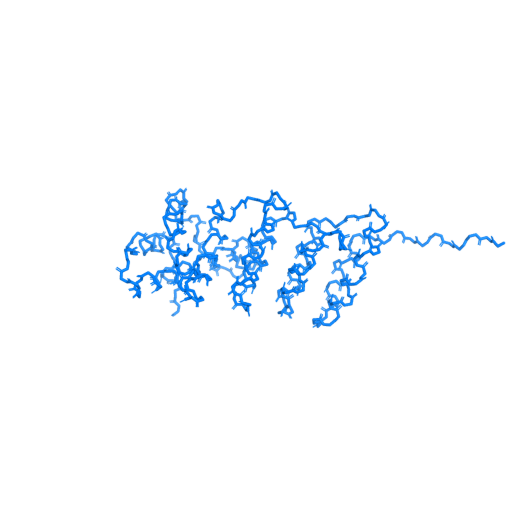 1241 O O . VAL A 1 157 ? -0.928 -5.308 19.226 1.00 94.69 157 VAL A O 1
ATOM 1244 N N . LYS A 1 158 ? 1.058 -6.293 19.566 1.00 93.25 158 LYS A N 1
ATOM 1245 C CA . LYS A 1 158 ? 1.437 -5.414 20.684 1.00 93.25 158 LYS A CA 1
ATOM 1246 C C . LYS A 1 158 ? 1.491 -3.949 20.206 1.00 93.25 158 LYS A C 1
ATOM 1248 O O . LYS A 1 158 ? 2.324 -3.670 19.336 1.00 93.25 158 LYS A O 1
ATOM 1253 N N . PRO A 1 159 ? 0.695 -3.018 20.771 1.00 93.44 159 PRO A N 1
ATOM 1254 C CA . PRO A 1 159 ? 0.629 -1.622 20.321 1.00 93.44 159 PRO A CA 1
ATOM 1255 C C . PRO A 1 159 ? 1.995 -0.926 20.245 1.00 93.44 159 PRO A C 1
ATOM 1257 O O . PRO A 1 159 ? 2.278 -0.202 19.293 1.00 93.44 159 PRO A O 1
ATOM 1260 N N . GLN A 1 160 ? 2.900 -1.232 21.180 1.00 91.56 160 GLN A N 1
ATOM 1261 C CA . GLN A 1 160 ? 4.245 -0.646 21.267 1.00 91.56 160 GLN A CA 1
ATOM 1262 C C . GLN A 1 160 ? 5.142 -1.023 20.078 1.00 91.56 160 GLN A C 1
ATOM 1264 O O . GLN A 1 160 ? 6.098 -0.323 19.758 1.00 91.56 160 GLN A O 1
ATOM 1269 N N . LYS A 1 161 ? 4.839 -2.120 19.368 1.00 92.81 161 LYS A N 1
ATOM 1270 C CA . LYS A 1 161 ? 5.547 -2.452 18.120 1.00 92.81 161 LYS A CA 1
ATOM 1271 C C . LYS A 1 161 ? 5.186 -1.498 16.983 1.00 92.81 161 LYS A C 1
ATOM 1273 O O . LYS A 1 161 ? 5.951 -1.402 16.022 1.00 92.81 161 LYS A O 1
ATOM 1278 N N . MET A 1 162 ? 4.059 -0.798 17.095 1.00 92.62 162 MET A N 1
ATOM 1279 C CA . MET A 1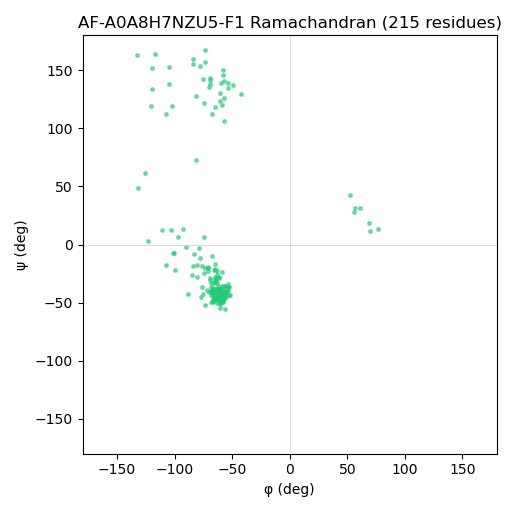 162 ? 3.521 0.122 16.094 1.00 92.62 162 MET A CA 1
ATOM 1280 C C . MET A 1 162 ? 3.739 1.595 16.452 1.00 92.62 162 MET A C 1
ATOM 1282 O O . MET A 1 162 ? 3.181 2.468 15.788 1.00 92.62 162 MET A O 1
ATOM 1286 N N . THR A 1 163 ? 4.580 1.886 17.447 1.00 92.38 163 THR A N 1
ATOM 1287 C CA . THR A 1 163 ? 5.019 3.253 17.741 1.00 92.38 163 THR A CA 1
ATOM 1288 C C . THR A 1 163 ? 5.727 3.863 16.532 1.00 92.38 163 THR A C 1
ATOM 1290 O O . THR A 1 163 ? 6.498 3.194 15.829 1.00 92.38 163 THR A O 1
ATOM 1293 N N . LEU A 1 164 ? 5.424 5.136 16.282 1.00 91.62 164 LEU A N 1
ATOM 1294 C CA . LEU A 1 164 ? 5.978 5.906 15.177 1.00 91.62 164 LEU A CA 1
ATOM 1295 C C . LEU A 1 164 ? 7.420 6.320 15.479 1.00 91.62 164 LEU A C 1
ATOM 1297 O O . LEU A 1 164 ? 7.756 6.656 16.612 1.00 91.62 164 LEU A O 1
ATOM 1301 N N . ALA A 1 165 ? 8.268 6.308 14.453 1.00 90.00 165 ALA A N 1
ATOM 1302 C CA . ALA A 1 165 ? 9.624 6.825 14.571 1.00 90.00 165 ALA A CA 1
ATOM 1303 C C . ALA A 1 165 ? 9.607 8.355 14.726 1.00 90.00 165 ALA A C 1
ATOM 1305 O O . ALA A 1 165 ? 8.868 9.042 14.018 1.00 90.00 165 ALA A O 1
ATOM 1306 N N . THR A 1 166 ? 10.447 8.885 15.614 1.00 87.38 166 THR A N 1
ATOM 1307 C CA . THR A 1 166 ? 10.629 10.332 15.819 1.00 87.38 166 THR A CA 1
ATOM 1308 C C . THR A 1 166 ? 11.708 10.891 14.891 1.00 87.38 166 THR A C 1
ATOM 1310 O O . THR A 1 166 ? 11.511 11.917 14.233 1.00 87.38 166 THR A O 1
ATOM 1313 N N . GLU A 1 167 ? 12.817 10.164 14.755 1.00 90.75 167 GLU A N 1
ATOM 1314 C CA . GLU A 1 167 ? 13.987 10.610 14.001 1.00 90.75 167 GLU A CA 1
ATOM 1315 C C . GLU A 1 167 ? 13.739 10.645 12.482 1.00 90.75 167 GLU A C 1
ATOM 1317 O O . GLU A 1 167 ? 13.187 9.688 11.928 1.00 90.75 167 GLU A O 1
ATOM 1322 N N . PRO A 1 168 ? 14.165 11.705 11.761 1.00 88.44 168 PRO A N 1
ATOM 1323 C CA . PRO A 1 168 ? 13.943 11.834 10.317 1.00 88.44 168 PRO A CA 1
ATOM 1324 C C . PRO A 1 168 ? 14.473 10.655 9.490 1.00 88.44 168 PRO A C 1
ATOM 1326 O O . PRO A 1 168 ? 13.789 10.177 8.586 1.00 88.44 168 PRO A O 1
ATOM 1329 N N . VAL A 1 169 ? 15.669 10.161 9.822 1.00 90.75 169 VAL A N 1
ATOM 1330 C CA . VAL A 1 169 ? 16.319 9.042 9.117 1.00 90.75 169 VAL A CA 1
ATOM 1331 C C . VAL A 1 169 ? 15.511 7.754 9.271 1.00 90.75 169 VAL A C 1
ATOM 1333 O O . VAL A 1 169 ? 15.319 7.017 8.307 1.00 90.75 169 VAL A O 1
ATOM 1336 N N . GLU A 1 170 ? 14.977 7.506 10.467 1.00 89.19 170 GLU A N 1
ATOM 1337 C CA . GLU A 1 170 ? 14.139 6.338 10.731 1.00 89.19 170 GLU A CA 1
ATOM 1338 C C . GLU A 1 170 ? 12.768 6.470 10.064 1.00 89.19 170 GLU A C 1
ATOM 1340 O O . GLU A 1 170 ? 12.286 5.504 9.478 1.00 89.19 170 GLU A O 1
ATOM 1345 N N . ARG A 1 171 ? 12.169 7.670 10.058 1.00 87.31 171 ARG A N 1
ATOM 1346 C CA . ARG A 1 171 ? 10.900 7.948 9.358 1.00 87.31 171 ARG A CA 1
ATOM 1347 C C . ARG A 1 171 ? 10.982 7.738 7.847 1.00 87.31 171 ARG A C 1
ATOM 1349 O O . ARG A 1 171 ? 9.974 7.405 7.230 1.00 87.31 171 ARG A O 1
ATOM 1356 N N . ALA A 1 172 ? 12.159 7.926 7.252 1.00 86.12 172 ALA A N 1
ATOM 1357 C CA . ALA A 1 172 ? 12.361 7.717 5.822 1.00 86.12 172 ALA A CA 1
ATOM 1358 C C . ALA A 1 172 ? 12.319 6.232 5.414 1.00 86.12 172 ALA A C 1
ATOM 1360 O O . ALA A 1 172 ? 12.078 5.945 4.239 1.00 86.12 172 ALA A O 1
ATOM 1361 N N . LYS A 1 173 ? 12.521 5.299 6.358 1.00 89.06 173 LYS A N 1
ATOM 1362 C CA . LYS A 1 173 ? 12.474 3.854 6.097 1.00 89.06 173 LYS A CA 1
ATOM 1363 C C . LYS A 1 173 ? 11.053 3.393 5.795 1.00 89.06 173 LYS A C 1
ATOM 1365 O O . LYS A 1 173 ? 10.092 3.812 6.437 1.00 89.06 173 LYS A O 1
ATOM 1370 N N . ASP A 1 174 ? 10.937 2.439 4.883 1.00 85.75 174 ASP A N 1
ATOM 1371 C CA . ASP A 1 174 ? 9.642 1.921 4.435 1.00 85.75 174 ASP A CA 1
ATOM 1372 C C . ASP A 1 174 ? 8.824 1.292 5.568 1.00 85.75 174 ASP A C 1
ATOM 1374 O O . ASP A 1 174 ? 7.628 1.546 5.682 1.00 85.75 174 ASP A O 1
ATOM 1378 N N . SER A 1 175 ? 9.471 0.582 6.494 1.00 88.44 175 SER A N 1
ATOM 1379 C CA . SER A 1 175 ? 8.800 0.021 7.673 1.00 88.44 175 SER A CA 1
ATOM 1380 C C . SER A 1 175 ? 8.222 1.090 8.611 1.00 88.44 175 SER A C 1
ATOM 1382 O O . SER A 1 175 ? 7.198 0.862 9.255 1.00 88.44 175 SER A O 1
ATOM 1384 N N . ALA A 1 176 ? 8.845 2.269 8.698 1.00 92.25 176 ALA A N 1
ATOM 1385 C CA . ALA A 1 176 ? 8.313 3.384 9.474 1.00 92.25 176 ALA A CA 1
ATOM 1386 C C . ALA A 1 176 ? 7.147 4.067 8.748 1.00 92.25 176 ALA A C 1
ATOM 1388 O O . ALA A 1 176 ? 6.164 4.439 9.394 1.00 92.25 176 ALA A O 1
ATOM 1389 N N . LYS A 1 177 ? 7.215 4.171 7.413 1.00 91.88 177 LYS A N 1
ATOM 1390 C CA . LYS A 1 177 ? 6.102 4.658 6.586 1.00 91.88 177 LYS A CA 1
ATOM 1391 C C . LYS A 1 177 ? 4.863 3.787 6.752 1.00 91.88 177 LYS A C 1
ATOM 1393 O O . LYS A 1 177 ? 3.798 4.327 7.020 1.00 91.88 177 LYS A O 1
ATOM 1398 N N . GLU A 1 178 ? 5.002 2.462 6.710 1.00 94.56 178 GLU A N 1
ATOM 1399 C CA . GLU A 1 178 ? 3.878 1.538 6.921 1.00 94.56 178 GLU A CA 1
ATOM 1400 C C . GLU A 1 178 ? 3.179 1.756 8.269 1.00 94.56 178 GLU A C 1
ATOM 1402 O O . GLU A 1 178 ? 1.949 1.773 8.340 1.00 94.56 178 GLU A O 1
ATOM 1407 N N . LYS A 1 179 ? 3.945 1.991 9.342 1.00 95.25 179 LYS A N 1
ATOM 1408 C CA . LYS A 1 179 ? 3.380 2.323 10.659 1.00 95.25 179 LYS A CA 1
ATOM 1409 C C . LYS A 1 179 ? 2.655 3.665 10.656 1.00 95.25 179 LYS A C 1
ATOM 1411 O O . LYS A 1 179 ? 1.593 3.779 11.264 1.00 95.25 179 LYS A O 1
ATOM 1416 N N . ALA A 1 180 ? 3.205 4.670 9.974 1.00 94.50 180 ALA A N 1
ATOM 1417 C CA . ALA A 1 180 ? 2.561 5.972 9.825 1.00 94.50 180 ALA A CA 1
ATOM 1418 C C . ALA A 1 180 ? 1.252 5.864 9.029 1.00 94.50 180 ALA A C 1
ATOM 1420 O O . ALA A 1 180 ? 0.238 6.438 9.428 1.00 94.50 180 ALA A O 1
ATOM 1421 N N . TRP A 1 181 ? 1.241 5.069 7.957 1.00 95.69 181 TRP A N 1
ATOM 1422 C CA . TRP A 1 181 ? 0.040 4.771 7.182 1.00 95.69 181 TRP A CA 1
ATOM 1423 C C . TRP A 1 181 ? -1.008 4.045 8.023 1.00 95.69 181 TRP A C 1
ATOM 1425 O O . TRP A 1 181 ? -2.183 4.414 7.989 1.00 95.69 181 TRP A O 1
ATOM 1435 N N . LEU A 1 182 ? -0.601 3.064 8.834 1.00 96.75 182 LEU A N 1
ATOM 1436 C CA . LEU A 1 182 ? -1.495 2.397 9.778 1.00 96.75 182 LEU A CA 1
ATOM 1437 C C . LEU A 1 182 ? -2.079 3.401 10.786 1.00 96.75 182 LEU A C 1
ATOM 1439 O O . LEU A 1 182 ? -3.291 3.492 10.929 1.00 96.75 182 LEU A O 1
ATOM 1443 N N . ALA A 1 183 ? -1.252 4.219 11.438 1.00 96.75 183 ALA A N 1
ATOM 1444 C CA . ALA A 1 183 ? -1.729 5.222 12.394 1.00 96.75 183 ALA A CA 1
ATOM 1445 C C . ALA A 1 183 ? -2.737 6.202 11.763 1.00 96.75 183 ALA A C 1
ATOM 1447 O O . ALA A 1 183 ? -3.779 6.510 12.353 1.00 96.75 183 ALA A O 1
ATOM 1448 N N . TRP A 1 184 ? -2.452 6.664 10.542 1.00 96.00 184 TRP A N 1
ATOM 1449 C CA . TRP A 1 184 ? -3.335 7.552 9.791 1.00 96.00 184 TRP A CA 1
ATOM 1450 C C . TRP A 1 184 ? -4.655 6.869 9.408 1.00 96.00 184 TRP A C 1
ATOM 1452 O O . TRP A 1 184 ? -5.720 7.442 9.643 1.00 96.00 184 TRP A O 1
ATOM 1462 N N . THR A 1 185 ? -4.613 5.644 8.877 1.00 96.88 185 THR A N 1
ATOM 1463 C CA . THR A 1 185 ? -5.818 4.887 8.482 1.00 96.88 185 THR A CA 1
ATOM 1464 C C . THR A 1 185 ? -6.695 4.555 9.686 1.00 96.88 185 THR A C 1
ATOM 1466 O O . THR A 1 185 ? -7.901 4.791 9.642 1.00 96.88 185 THR A O 1
ATOM 1469 N N . LEU A 1 186 ? -6.112 4.114 10.804 1.00 97.75 186 LEU A N 1
ATOM 1470 C CA . LEU A 1 186 ? -6.853 3.844 12.039 1.00 97.75 186 LEU A CA 1
ATOM 1471 C C . LEU A 1 186 ? -7.555 5.100 12.575 1.00 97.75 186 LEU A C 1
ATOM 1473 O O . LEU A 1 186 ? -8.696 5.019 13.021 1.00 97.75 186 LEU A O 1
ATOM 1477 N N . ASN A 1 187 ? -6.934 6.280 12.464 1.00 97.19 187 ASN A N 1
ATOM 1478 C CA . ASN A 1 187 ? -7.588 7.546 12.809 1.00 97.19 187 ASN A CA 1
ATOM 1479 C C . ASN A 1 187 ? -8.812 7.840 11.931 1.00 97.19 187 ASN A C 1
ATOM 1481 O O . ASN A 1 187 ? -9.818 8.362 12.412 1.00 97.19 187 ASN A O 1
ATOM 1485 N N . LYS A 1 188 ? -8.738 7.532 10.631 1.00 97.06 188 LYS A N 1
ATOM 1486 C CA . LYS A 1 188 ? -9.869 7.704 9.708 1.00 97.06 188 LYS A CA 1
ATOM 1487 C C . LYS A 1 188 ? -10.998 6.729 10.031 1.00 97.06 188 LYS A C 1
ATOM 1489 O O . LYS A 1 188 ? -12.151 7.154 10.063 1.00 97.06 188 LYS A O 1
ATOM 1494 N N . ILE A 1 189 ? -10.664 5.477 10.336 1.00 97.94 189 ILE A N 1
ATOM 1495 C CA . ILE A 1 189 ? -11.631 4.453 10.741 1.00 97.94 189 ILE A CA 1
ATOM 1496 C C . ILE A 1 189 ? -12.309 4.845 12.054 1.00 97.94 189 ILE A C 1
ATOM 1498 O O . ILE A 1 189 ? -13.531 4.829 12.117 1.00 97.94 189 ILE A O 1
ATOM 1502 N N . GLU A 1 190 ? -11.564 5.283 13.072 1.00 97.88 190 GLU A N 1
ATOM 1503 C CA . GLU A 1 190 ? -12.152 5.735 14.342 1.00 97.88 190 GLU A CA 1
ATOM 1504 C C . GLU A 1 190 ? -13.148 6.883 14.131 1.00 97.88 190 GLU A C 1
ATOM 1506 O O . GLU A 1 190 ? -14.260 6.851 14.657 1.00 97.88 190 GLU A O 1
ATOM 1511 N N . LYS A 1 191 ? -12.791 7.876 13.305 1.00 97.19 191 LYS A N 1
ATOM 1512 C CA . LYS A 1 191 ? -13.697 8.981 12.956 1.00 97.19 191 LYS A CA 1
ATOM 1513 C C . LYS A 1 191 ? -14.956 8.494 12.235 1.00 97.19 191 LYS A C 1
ATOM 1515 O O . LYS A 1 191 ? -16.034 9.018 12.505 1.00 97.19 191 LYS A O 1
ATOM 1520 N N . ALA A 1 192 ? -14.827 7.517 11.338 1.00 97.25 192 ALA A N 1
ATOM 1521 C CA . ALA A 1 192 ? -15.961 6.921 10.639 1.00 97.25 192 ALA A CA 1
ATOM 1522 C C . ALA A 1 192 ? -16.873 6.137 11.596 1.00 97.25 192 ALA A C 1
ATOM 1524 O O . ALA A 1 192 ? -18.076 6.373 11.605 1.00 97.25 192 ALA A O 1
ATOM 1525 N N . LEU A 1 193 ? -16.310 5.299 12.471 1.00 97.31 193 LEU A N 1
ATOM 1526 C CA . LEU A 1 193 ? -17.069 4.555 13.482 1.00 97.31 193 LEU A CA 1
ATOM 1527 C C . LEU A 1 193 ? -17.813 5.491 14.437 1.00 97.31 193 LEU A C 1
ATOM 1529 O O . LEU A 1 193 ? -18.993 5.281 14.709 1.00 97.31 193 LEU A O 1
ATOM 1533 N N . LYS A 1 194 ? -17.155 6.567 14.885 1.00 96.62 194 LYS A N 1
ATOM 1534 C CA . LYS A 1 194 ? -17.784 7.601 15.714 1.00 96.62 194 LYS A CA 1
ATOM 1535 C C . LYS A 1 194 ? -18.958 8.271 14.998 1.00 96.62 194 LYS A C 1
ATOM 1537 O O . LYS A 1 194 ? -19.987 8.507 15.622 1.00 96.62 194 LYS A O 1
ATOM 1542 N N . LYS A 1 195 ? -18.811 8.584 13.706 1.00 95.25 195 LYS A N 1
ATOM 1543 C CA . LYS A 1 195 ? -19.882 9.174 12.888 1.00 95.25 195 LYS A CA 1
ATOM 1544 C C . LYS A 1 195 ? -21.072 8.220 12.736 1.00 95.25 195 LYS A C 1
ATOM 1546 O O . LYS A 1 195 ? -22.209 8.673 12.790 1.00 95.25 195 LYS A O 1
ATOM 1551 N N . ASP A 1 196 ? -20.801 6.929 12.586 1.00 92.88 196 ASP A N 1
ATOM 1552 C CA . ASP A 1 196 ? -21.813 5.878 12.442 1.00 92.88 196 ASP A CA 1
ATOM 1553 C C . ASP A 1 196 ? -22.453 5.464 13.785 1.00 92.88 196 ASP A C 1
ATOM 1555 O O . ASP A 1 196 ? -23.357 4.632 13.800 1.00 92.88 196 ASP A O 1
ATOM 1559 N N . GLY A 1 197 ? -22.004 6.021 14.918 1.00 93.19 197 GLY A N 1
ATOM 1560 C CA . GLY A 1 197 ? -22.485 5.646 16.253 1.00 93.19 197 GLY A CA 1
ATOM 1561 C C . GLY A 1 197 ? -22.078 4.232 16.690 1.00 93.19 197 GLY A C 1
ATOM 1562 O O . GLY A 1 197 ? -22.690 3.673 17.597 1.00 93.19 197 GLY A O 1
ATOM 1563 N N . ALA A 1 198 ? -21.066 3.643 16.048 1.00 94.62 198 ALA A N 1
ATOM 1564 C CA . ALA A 1 198 ? -20.558 2.308 16.353 1.00 94.62 198 ALA A CA 1
ATOM 1565 C C . ALA A 1 198 ? -19.537 2.327 17.506 1.00 94.62 198 ALA A C 1
ATOM 1567 O O . ALA A 1 198 ? -18.909 3.351 17.781 1.00 94.62 198 ALA A O 1
ATOM 1568 N N . ASP A 1 199 ? -19.321 1.176 18.156 1.00 94.88 199 ASP A N 1
ATOM 1569 C CA . ASP A 1 199 ? -18.282 1.038 19.185 1.00 94.88 199 ASP A CA 1
ATOM 1570 C C . ASP A 1 199 ? -16.872 1.211 18.592 1.00 94.88 199 ASP A C 1
ATOM 1572 O O . ASP A 1 199 ? -16.412 0.423 17.757 1.00 94.88 199 ASP A O 1
ATOM 1576 N N . TYR A 1 200 ? -16.168 2.232 19.077 1.00 96.44 200 TYR A N 1
ATOM 1577 C CA . TYR A 1 200 ? -14.789 2.545 18.710 1.00 96.44 200 TYR A CA 1
ATOM 1578 C C . TYR A 1 200 ? -13.836 2.588 19.916 1.00 96.44 200 TYR A C 1
ATOM 1580 O O . TYR A 1 200 ? -12.653 2.883 19.738 1.00 96.44 200 TYR A O 1
ATOM 1588 N N . ALA A 1 201 ? -14.303 2.285 21.136 1.00 96.75 201 ALA A N 1
ATOM 1589 C CA . ALA A 1 201 ? -13.505 2.445 22.357 1.00 96.75 201 ALA A CA 1
ATOM 1590 C C . ALA A 1 201 ? -12.242 1.570 22.341 1.00 96.75 201 ALA A C 1
ATOM 1592 O O . ALA A 1 201 ? -11.158 2.015 22.715 1.00 96.75 201 ALA A O 1
ATOM 1593 N N . TRP A 1 202 ? -12.368 0.347 21.823 1.00 96.38 202 TRP A N 1
ATOM 1594 C CA . TRP A 1 202 ? -11.253 -0.585 21.646 1.00 96.38 202 TRP A CA 1
ATOM 1595 C C . TRP A 1 202 ? -10.161 -0.027 20.719 1.00 96.38 202 TRP A C 1
ATOM 1597 O O . TRP A 1 202 ? -8.974 -0.221 20.976 1.00 96.38 202 TRP A O 1
ATOM 1607 N N . LEU A 1 203 ? -10.554 0.674 19.651 1.00 97.19 203 LEU A N 1
ATOM 1608 C CA . LEU A 1 203 ? -9.630 1.238 18.671 1.00 97.19 203 LEU A CA 1
ATOM 1609 C C . LEU A 1 203 ? -8.942 2.472 19.242 1.00 97.19 203 LEU A C 1
ATOM 1611 O O . LEU A 1 203 ? -7.729 2.619 19.106 1.00 97.19 203 LEU A O 1
ATOM 1615 N N . HIS A 1 204 ? -9.714 3.321 19.921 1.00 96.56 204 HIS A N 1
ATOM 1616 C CA . HIS A 1 204 ? -9.195 4.490 20.613 1.00 96.56 204 HIS A CA 1
ATOM 1617 C C . HIS A 1 204 ? -8.136 4.089 21.645 1.00 96.56 204 HIS A C 1
ATOM 1619 O O . HIS A 1 204 ? -7.020 4.602 21.604 1.00 96.56 204 HIS A O 1
ATOM 1625 N N . GLN A 1 205 ? -8.441 3.104 22.499 1.00 96.12 205 GLN A N 1
ATOM 1626 C CA . GLN A 1 205 ? -7.496 2.597 23.494 1.00 96.12 205 GLN A CA 1
ATOM 1627 C C . GLN A 1 205 ? -6.235 2.025 22.839 1.00 96.12 205 GLN A C 1
ATOM 1629 O O . GLN A 1 205 ? -5.129 2.398 23.218 1.00 96.12 205 GLN A O 1
ATOM 1634 N N . TRP A 1 206 ? -6.375 1.191 21.803 1.00 96.81 206 TRP A N 1
ATOM 1635 C CA . TRP A 1 206 ? -5.214 0.631 21.103 1.00 96.81 206 TRP A CA 1
ATOM 1636 C C . TRP A 1 206 ? -4.318 1.731 20.509 1.00 96.81 206 TRP A C 1
ATOM 1638 O O . TRP A 1 206 ? -3.092 1.650 20.592 1.00 96.81 206 TRP A O 1
ATOM 1648 N N . ARG A 1 207 ? -4.918 2.792 19.949 1.00 96.31 207 ARG A N 1
ATOM 1649 C CA . ARG A 1 207 ? -4.196 3.961 19.421 1.00 96.31 207 ARG A CA 1
ATOM 1650 C C . ARG A 1 207 ? -3.547 4.814 20.515 1.00 96.31 207 ARG A C 1
ATOM 1652 O O . ARG A 1 207 ? -2.527 5.451 20.250 1.00 96.31 207 ARG A O 1
ATOM 1659 N N . MET A 1 208 ? -4.117 4.867 21.719 1.00 95.00 208 MET A N 1
ATOM 1660 C CA . MET A 1 208 ? -3.454 5.474 22.877 1.00 95.00 208 MET A CA 1
ATOM 1661 C C . MET A 1 208 ? -2.223 4.658 23.272 1.00 95.00 208 MET A C 1
ATOM 1663 O O . MET A 1 208 ? -1.134 5.218 23.379 1.00 95.00 208 MET A O 1
ATOM 1667 N N . ASP A 1 209 ? -2.376 3.340 23.402 1.00 94.25 209 ASP A N 1
ATOM 1668 C CA . ASP A 1 209 ? -1.315 2.423 23.837 1.00 94.25 209 ASP A CA 1
ATOM 1669 C C . ASP A 1 209 ? -0.144 2.347 22.842 1.00 94.25 209 ASP A C 1
ATOM 1671 O O . ASP A 1 209 ? 0.995 2.074 23.228 1.00 94.25 209 ASP A O 1
ATOM 1675 N N . SER A 1 210 ? -0.403 2.586 21.552 1.00 93.69 210 SER A N 1
ATOM 1676 C CA . SER A 1 210 ? 0.623 2.678 20.505 1.00 93.69 210 SER A CA 1
ATOM 1677 C C . SER A 1 210 ? 1.294 4.057 20.415 1.00 93.69 210 SER A C 1
ATOM 1679 O O . SER A 1 210 ? 2.270 4.215 19.674 1.00 93.69 210 SER A O 1
ATOM 1681 N N . GLY A 1 211 ? 0.786 5.059 21.143 1.00 90.88 211 GLY A N 1
ATOM 1682 C CA . GLY A 1 211 ? 1.242 6.450 21.085 1.00 90.88 211 GLY A CA 1
ATOM 1683 C C . GLY A 1 211 ? 0.758 7.225 19.851 1.00 90.88 211 GLY A C 1
ATOM 1684 O O . GLY A 1 211 ? 1.263 8.310 19.571 1.00 90.88 211 GLY A O 1
ATOM 1685 N N . HIS A 1 212 ? -0.221 6.713 19.094 1.00 90.75 212 HIS A N 1
ATOM 1686 C CA . HIS A 1 212 ? -0.730 7.363 17.873 1.00 90.75 212 HIS A CA 1
ATOM 1687 C C . HIS A 1 212 ? -1.548 8.629 18.145 1.00 90.75 212 HIS A C 1
ATOM 1689 O O . HIS A 1 212 ? -1.694 9.455 17.248 1.00 90.75 212 HIS A O 1
ATOM 1695 N N . ILE A 1 213 ? -2.115 8.777 19.346 1.00 83.19 213 ILE A N 1
ATOM 1696 C CA . ILE A 1 213 ? -2.941 9.941 19.715 1.00 83.19 213 ILE A CA 1
ATOM 1697 C C . ILE A 1 213 ? -2.087 11.117 20.213 1.00 83.19 213 ILE A C 1
ATOM 1699 O O . ILE A 1 213 ? -2.472 12.266 20.031 1.00 83.19 213 ILE A O 1
ATOM 1703 N N . GLN A 1 214 ? -0.899 10.854 20.763 1.00 61.09 214 GLN A N 1
ATOM 1704 C CA . GLN A 1 214 ? -0.016 11.893 21.315 1.00 61.09 214 GLN A CA 1
ATOM 1705 C C . GLN A 1 214 ? 0.757 12.686 20.245 1.00 61.09 214 GLN A C 1
ATOM 1707 O O . GLN A 1 214 ? 1.355 13.707 20.560 1.00 61.09 214 GLN A O 1
ATOM 1712 N N . LEU A 1 215 ? 0.748 12.226 18.989 1.00 48.53 215 LEU A N 1
ATOM 1713 C CA . LEU A 1 215 ? 1.510 12.805 17.873 1.00 48.53 215 LEU A CA 1
ATOM 1714 C C . LEU A 1 215 ? 0.626 13.478 16.809 1.00 48.53 215 LEU A C 1
ATOM 1716 O O . LEU A 1 215 ? 1.104 13.772 15.712 1.00 48.53 215 LEU A O 1
ATOM 1720 N N . ALA A 1 216 ? -0.660 13.704 17.093 1.00 33.78 216 ALA A N 1
ATOM 1721 C CA . ALA A 1 216 ? -1.478 14.554 16.236 1.00 33.78 216 ALA A CA 1
ATOM 1722 C C . ALA A 1 216 ? -1.085 16.027 16.483 1.00 33.78 216 ALA A C 1
ATOM 1724 O O . ALA A 1 216 ? -1.145 16.444 17.641 1.00 33.78 216 ALA A O 1
ATOM 1725 N N . PRO A 1 217 ? -0.651 16.788 15.458 1.00 36.56 217 PRO A N 1
ATOM 1726 C CA . PRO A 1 217 ? -0.488 18.234 15.587 1.00 36.56 217 PRO A CA 1
ATOM 1727 C C . PRO A 1 217 ? -1.822 18.927 15.883 1.00 36.56 217 PRO A C 1
ATOM 1729 O O . PRO A 1 217 ? -2.880 18.393 15.460 1.00 36.56 217 PRO A O 1
#

Foldseek 3Di:
DPPDPPDPDDDLVVLLVQLVPDPEPVSLVVSQQCQQVCVVVVHAHDPVSLLSNLVSCLVRLNLVSVLVLLVCCVRRVYAPQDPLSLLSSLLSCLVRHQLVSNVSSQVSCVVRVHDRLLQPLLSLLSNLLSLLVNPDPVSPVVNVVSVVSNLVVLVVDQLQVLAADPDPVRCVDSVNVSSVSSLVSLVSSLVSCVVVVHDCVSSVVSCVSNVSVVPDD

Organism: NCBI:txid104341

Secondary structure (DSSP, 8-state):
-PPP--PPPPPTHHHHHHHHH--SHHHHHHHHTTHHHHHHTT----HHHHHHHHHHHHHTT-HHHHHHHHH-HHHH------HHHHHHHHHHHHHHS-HHHHHHHHHHHHHTTPPPGGG-HHHHHHHHHHHHHH--HHHHHHHHHHHHHHHHHHHHS-GGGGPPP-SHHHHTSHHHHHHHHHHHHHHHHHHHHHHTT---HHHHHHHHHTT-STT--

Sequence (217 aa):
MKPAAKLPPVRNTAWQHLFGLATTKEQMGEVVELFPRWRDSKRQFDATNVEAFIRRCEELHCPDLALKVFSDHPKYGIDLCSLPAARRLLHSLHVEHPLQEAILLAALFSVYNLPPISSDLVSCAMLTSACFKHGSPQSLTIAREMVPHLKDMLQKVKPQKMTLATEPVERAKDSAKEKAWLAWTLNKIEKALKKDGADYAWLHQWRMDSGHIQLAP

InterPro domains:
  IPR011990 Tetratricopeptide-like helical domain superfamily [G3DSA:1.25.40.10] (7-216)